Protein AF-A0A0D3KLW2-F1 (afdb_monomer_lite)

Organism: Emiliania huxleyi (strain CCMP1516) (NCBI:txid280463)

Sequence (324 aa):
MDFTPNYICDADAMARIHDSAAGRPEAVKFIVVVRDPVARAFSEWSMFALGWNWDPVKNFSAAMAYKLQALQRCNRSLYLNVSRLRQLPTTELAAYLRKCFDYGRATMYATSSMYSACLLHALRYFKREQFLVLRYEDLMAMDATATLRLLSRFTGLHLDDSTAAKARGQCQPARLRAGKQGKADAPPNAYSSSSPHAAEMLAEAAPQLEAVFAPYNALLRELLHPRLSWAASDHRKVPLSAEAKARVAAERYQRRLALRRRQVSRRVAQIERAAEVRSRIGGAAAAAGRGAGRGAIARGARRRGGARRLPGRRGEAHEGAASR

InterPro domains:
  IPR000863 Sulfotransferase domain [PF00685] (27-172)
  IPR027417 P-loop containing nucleoside triphosphate hydrolase [G3DSA:3.40.50.300] (1-238)
  IPR027417 P-loop containing nucleoside triphosphate hydrolase [SSF52540] (1-230)
  IPR052654 Chondroitin Sulfate Sulfotransferase [PTHR15723] (28-225)

Radius of gyration: 28.84 Å; chains: 1; bounding box: 50×70×88 Å

Foldseek 3Di:
DDDDQLLLLQLVSLVCLLVVPVPCSQLAAAEAEAEQLLLQLLQLCLCCVVNVVNDVDNQSQVLLVVLLVQLCVQPVVCQLPVVVLLVDDLVVLNVSSCRSCVSVDRSSSLVSSLSLSSNSSSCVRYPLLRYDYHYPVVQQVDFQLRVVVVVCVSNVPDDDVVNSVPGGDGPHQPQPVPPDDDDNPPPRSRSLVQQLCNQVSSVVNVVVSCVSNVSSQVSVCVSHNVVSDDDPVRRHDDHDDPVRSVVSVVVVVVVVVVVVVVVVVVVVVVVVVVVVVVVVVVVVVVVVVPPDDDDDDDDDDDDDDDDDDDDDDDDDDDDDDDDD

Structure (mmCIF, N/CA/C/O backbone):
data_AF-A0A0D3KLW2-F1
#
_entry.id   AF-A0A0D3KLW2-F1
#
loop_
_atom_site.group_PDB
_atom_site.id
_atom_site.type_symbol
_atom_site.label_atom_id
_atom_site.label_alt_id
_atom_site.label_comp_id
_atom_site.label_asym_id
_atom_site.label_entity_id
_atom_site.label_seq_id
_atom_site.pdbx_PDB_ins_code
_atom_site.Cartn_x
_atom_site.Cartn_y
_atom_site.Cartn_z
_atom_site.occupancy
_atom_site.B_iso_or_equiv
_atom_site.auth_seq_id
_atom_site.auth_comp_id
_atom_site.auth_asym_id
_atom_site.auth_atom_id
_atom_site.pdbx_PDB_model_num
ATOM 1 N N . MET A 1 1 ? -19.408 -1.500 -4.730 1.00 80.25 1 MET A N 1
ATOM 2 C CA . MET A 1 1 ? -18.075 -1.836 -4.186 1.00 80.25 1 MET A CA 1
ATOM 3 C C . MET A 1 1 ? -17.067 -1.006 -4.954 1.00 80.25 1 MET A C 1
ATOM 5 O O . MET A 1 1 ? -17.146 -1.012 -6.175 1.00 80.25 1 MET A O 1
ATOM 9 N N . ASP A 1 2 ? -16.196 -0.276 -4.265 1.00 91.19 2 ASP A N 1
ATOM 10 C CA . ASP A 1 2 ? -15.090 0.469 -4.878 1.00 91.19 2 ASP A CA 1
ATOM 11 C C . ASP A 1 2 ? -13.747 -0.131 -4.432 1.00 91.19 2 ASP A C 1
ATOM 13 O O . ASP A 1 2 ? -13.683 -0.807 -3.401 1.00 91.19 2 ASP A O 1
ATOM 17 N N . PHE A 1 3 ? -12.689 0.087 -5.213 1.00 91.00 3 PHE A N 1
ATOM 18 C CA . PHE A 1 3 ? -11.336 -0.356 -4.893 1.00 91.00 3 PHE A CA 1
ATOM 19 C C . PHE A 1 3 ? -10.322 0.754 -5.172 1.00 91.00 3 PHE A C 1
ATOM 21 O O . PHE A 1 3 ? -9.810 0.893 -6.282 1.00 91.00 3 PHE A O 1
ATOM 28 N N . THR A 1 4 ? -9.972 1.486 -4.116 1.00 91.94 4 THR A N 1
ATOM 29 C CA . THR A 1 4 ? -8.941 2.525 -4.160 1.00 91.94 4 THR A CA 1
ATOM 30 C C . THR A 1 4 ? -7.921 2.291 -3.035 1.00 91.94 4 THR A C 1
ATOM 32 O O . THR A 1 4 ? -8.174 2.666 -1.888 1.00 91.94 4 THR A O 1
ATOM 35 N N . PRO A 1 5 ? -6.753 1.672 -3.323 1.00 89.56 5 PRO A N 1
ATOM 36 C CA . PRO A 1 5 ? -5.796 1.210 -2.304 1.00 89.56 5 PRO A CA 1
ATOM 37 C C . PRO A 1 5 ? -5.290 2.273 -1.322 1.00 89.56 5 PRO A C 1
ATOM 39 O O . PRO A 1 5 ? -4.877 1.938 -0.214 1.00 89.56 5 PRO A O 1
ATOM 42 N N . ASN A 1 6 ? -5.311 3.546 -1.719 1.00 90.94 6 ASN A N 1
ATOM 43 C CA . ASN A 1 6 ? -4.729 4.634 -0.936 1.00 90.94 6 ASN A CA 1
ATOM 44 C C . ASN A 1 6 ? -5.707 5.265 0.063 1.00 90.94 6 ASN A C 1
ATOM 46 O O . ASN A 1 6 ? -5.254 5.997 0.939 1.00 90.94 6 ASN A O 1
ATOM 50 N N . TYR A 1 7 ? -7.013 4.969 -0.013 1.00 95.06 7 TYR A N 1
ATOM 51 C CA . TYR A 1 7 ? -8.019 5.627 0.832 1.00 95.06 7 TYR A CA 1
ATOM 52 C C . TYR A 1 7 ? -7.717 5.535 2.321 1.00 95.06 7 TYR A C 1
ATOM 54 O O . TYR A 1 7 ? -7.941 6.498 3.042 1.00 95.06 7 TYR A O 1
ATOM 62 N N . ILE A 1 8 ? -7.175 4.412 2.792 1.00 94.81 8 ILE A N 1
ATOM 63 C CA . ILE A 1 8 ? -6.922 4.239 4.224 1.00 94.81 8 ILE A CA 1
ATOM 64 C C . ILE A 1 8 ? -5.851 5.191 4.768 1.00 94.81 8 ILE A C 1
ATOM 66 O O . ILE A 1 8 ? -5.868 5.516 5.950 1.00 94.81 8 ILE A O 1
ATOM 70 N N . CYS A 1 9 ? -4.925 5.636 3.916 1.00 95.25 9 CYS A N 1
ATOM 71 C CA . CYS A 1 9 ? -3.859 6.572 4.271 1.00 95.25 9 CYS A CA 1
ATOM 72 C C . CYS A 1 9 ? -4.158 8.017 3.837 1.00 95.25 9 CYS A C 1
ATOM 74 O O . CYS A 1 9 ? -3.382 8.918 4.160 1.00 95.25 9 CYS A O 1
ATOM 76 N N . ASP A 1 10 ? -5.260 8.248 3.121 1.00 96.31 10 ASP A N 1
ATOM 77 C CA . ASP A 1 10 ? -5.751 9.580 2.784 1.00 96.31 10 ASP A CA 1
ATOM 78 C C . ASP A 1 10 ? -6.671 10.067 3.912 1.00 96.31 10 ASP A C 1
ATOM 80 O O . ASP A 1 10 ? -7.780 9.563 4.116 1.00 96.31 10 ASP A O 1
ATOM 84 N N . ALA A 1 11 ? -6.192 11.062 4.661 1.00 93.50 11 ALA A N 1
ATOM 85 C CA . ALA A 1 11 ? -6.908 11.578 5.817 1.00 93.50 11 ALA A CA 1
ATOM 86 C C . ALA A 1 11 ? -8.285 12.159 5.463 1.00 93.50 11 ALA A C 1
ATOM 88 O O . ALA A 1 11 ? -9.225 12.014 6.250 1.00 93.50 11 ALA A O 1
ATOM 89 N N . ASP A 1 12 ? -8.407 12.763 4.280 1.00 96.50 12 ASP A N 1
ATOM 90 C CA . ASP A 1 12 ? -9.633 13.411 3.822 1.00 96.50 12 ASP A CA 1
ATOM 91 C C . ASP A 1 12 ? -10.588 12.390 3.202 1.00 96.50 12 ASP A C 1
ATOM 93 O O . ASP A 1 12 ? -11.803 12.586 3.210 1.00 96.50 12 ASP A O 1
ATOM 97 N N . ALA A 1 13 ? -10.075 11.286 2.650 1.00 96.44 13 ALA A N 1
ATOM 98 C CA . ALA A 1 13 ? -10.922 10.203 2.156 1.00 96.44 13 ALA A CA 1
ATOM 99 C C . ALA A 1 13 ? -11.753 9.582 3.286 1.00 96.44 13 ALA A C 1
ATOM 101 O O . ALA A 1 13 ? -12.961 9.438 3.125 1.00 96.44 13 ALA A O 1
ATOM 102 N N . MET A 1 14 ? -11.148 9.266 4.437 1.00 95.44 14 MET A N 1
ATOM 103 C CA . MET A 1 14 ? -11.876 8.658 5.562 1.00 95.44 14 MET A CA 1
ATOM 104 C C . MET A 1 14 ? -12.982 9.571 6.102 1.00 95.44 14 MET A C 1
ATOM 106 O O . MET A 1 14 ? -14.109 9.112 6.279 1.00 95.44 14 MET A O 1
ATOM 110 N N . ALA A 1 15 ? -12.687 10.864 6.276 1.00 95.25 15 ALA A N 1
ATOM 111 C CA . ALA A 1 15 ? -13.679 11.854 6.691 1.00 95.25 15 ALA A CA 1
ATOM 112 C C . ALA A 1 15 ? -14.822 11.971 5.668 1.00 95.25 15 ALA A C 1
ATOM 114 O O . ALA A 1 15 ? -15.988 11.822 6.016 1.00 95.25 15 ALA A O 1
ATOM 115 N N . ARG A 1 16 ? -14.501 12.123 4.375 1.00 96.56 16 ARG A N 1
ATOM 116 C CA . ARG A 1 16 ? -15.520 12.233 3.317 1.00 96.56 16 ARG A CA 1
ATOM 117 C C . ARG A 1 16 ? -16.375 10.978 3.176 1.00 96.56 16 ARG A C 1
ATOM 119 O O . ARG A 1 16 ? -17.573 11.090 2.933 1.00 96.56 16 ARG A O 1
ATOM 126 N N . ILE A 1 17 ? -15.794 9.785 3.307 1.00 96.00 17 ILE A N 1
ATOM 127 C CA . ILE A 1 17 ? -16.558 8.528 3.265 1.00 96.00 17 ILE A CA 1
ATOM 128 C C . ILE A 1 17 ? -17.515 8.458 4.457 1.00 96.00 17 ILE A C 1
ATOM 130 O O . ILE A 1 17 ? -18.658 8.046 4.288 1.00 96.00 17 ILE A O 1
ATOM 134 N N . HIS A 1 18 ? -17.072 8.886 5.640 1.00 95.81 18 HIS A N 1
ATOM 135 C CA . HIS A 1 18 ? -17.918 8.931 6.828 1.00 95.81 18 HIS A CA 1
ATOM 136 C C . HIS A 1 18 ? -19.097 9.895 6.630 1.00 95.81 18 HIS A C 1
ATOM 138 O O . HIS A 1 18 ? -20.250 9.508 6.814 1.00 95.81 18 HIS A O 1
ATOM 144 N N . ASP A 1 19 ? -18.822 11.113 6.163 1.00 95.25 19 ASP A N 1
ATOM 145 C CA . ASP A 1 19 ? -19.836 12.160 5.998 1.00 95.25 19 ASP A CA 1
ATOM 146 C C . ASP A 1 19 ? -20.815 11.859 4.849 1.00 95.25 19 ASP A C 1
ATOM 148 O O . ASP A 1 19 ? -22.003 12.168 4.930 1.00 95.25 19 ASP A O 1
ATOM 152 N N . SER A 1 20 ? -20.341 11.206 3.782 1.00 94.75 20 SER A N 1
ATOM 153 C CA . SER A 1 20 ? -21.168 10.828 2.625 1.00 94.75 20 SER A CA 1
ATOM 154 C C . SER A 1 20 ? -22.036 9.589 2.848 1.00 94.75 20 SER A C 1
ATOM 156 O O . SER A 1 20 ? -22.877 9.282 2.003 1.00 94.75 20 SER A O 1
ATOM 158 N N . ALA A 1 21 ? -21.909 8.899 3.985 1.00 92.31 21 ALA A N 1
ATOM 159 C CA . ALA A 1 21 ? -22.657 7.678 4.285 1.00 92.31 21 ALA A CA 1
ATOM 160 C C . ALA A 1 21 ? -24.162 7.898 4.573 1.00 92.31 21 ALA A C 1
ATOM 162 O O . ALA A 1 21 ? -24.803 7.023 5.150 1.00 92.31 21 ALA A O 1
ATOM 163 N N . ALA A 1 22 ? -24.735 9.047 4.189 1.00 86.75 22 ALA A N 1
ATOM 164 C CA . ALA A 1 22 ? -26.160 9.387 4.289 1.00 86.75 22 ALA A CA 1
ATOM 165 C C . ALA A 1 22 ? -26.778 9.108 5.676 1.00 86.75 22 ALA A C 1
ATOM 167 O O . ALA A 1 22 ? -27.888 8.590 5.787 1.00 86.75 22 ALA A O 1
ATOM 168 N N . GLY A 1 23 ? -26.034 9.412 6.745 1.00 88.00 23 GLY A N 1
ATOM 169 C CA . GLY A 1 23 ? -26.469 9.176 8.126 1.00 88.00 23 GLY A CA 1
ATOM 170 C C . GLY A 1 23 ? -26.372 7.720 8.596 1.00 88.00 23 GLY A C 1
ATOM 171 O O . GLY A 1 23 ? -26.825 7.417 9.695 1.00 88.00 23 GLY A O 1
ATOM 172 N N . ARG A 1 24 ? -25.771 6.828 7.797 1.00 94.44 24 ARG A N 1
ATOM 173 C CA . ARG A 1 24 ? -25.547 5.410 8.119 1.00 94.44 24 ARG A CA 1
ATOM 174 C C . ARG A 1 24 ? -24.073 4.994 8.026 1.00 94.44 24 ARG A C 1
ATOM 176 O O . ARG A 1 24 ? -23.739 4.041 7.307 1.00 94.44 24 ARG A O 1
ATOM 183 N N . PRO A 1 25 ? -23.151 5.691 8.718 1.00 94.00 25 PRO A N 1
ATOM 184 C CA . PRO A 1 25 ? -21.730 5.361 8.665 1.00 94.00 25 PRO A CA 1
ATOM 185 C C . PRO A 1 25 ? -21.438 3.917 9.094 1.00 94.00 25 PRO A C 1
ATOM 187 O O . PRO A 1 25 ? -20.471 3.345 8.607 1.00 94.00 25 PRO A O 1
ATOM 190 N N . GLU A 1 26 ? -22.278 3.282 9.921 1.00 94.06 26 GLU A N 1
ATOM 191 C CA . GLU A 1 26 ? -22.146 1.892 10.385 1.00 94.06 26 GLU A CA 1
ATOM 192 C C . GLU A 1 26 ? -22.324 0.830 9.286 1.00 94.06 26 GLU A C 1
ATOM 194 O O . GLU A 1 26 ? -21.825 -0.298 9.415 1.00 94.06 26 GLU A O 1
ATOM 199 N N . ALA A 1 27 ? -23.029 1.186 8.207 1.00 94.06 27 ALA A N 1
ATOM 200 C CA . ALA A 1 27 ? -23.252 0.315 7.058 1.00 94.06 27 ALA A CA 1
ATOM 201 C C . ALA A 1 27 ? -22.018 0.233 6.144 1.00 94.06 27 ALA A C 1
ATOM 203 O O . ALA A 1 27 ? -21.874 -0.727 5.385 1.00 94.06 27 ALA A O 1
ATOM 204 N N . VAL A 1 28 ? -21.107 1.208 6.229 1.00 96.00 28 VAL A N 1
ATOM 205 C CA . VAL A 1 28 ? -19.858 1.199 5.464 1.00 96.00 28 VAL A CA 1
ATOM 206 C C . VAL A 1 28 ? -18.941 0.106 6.012 1.00 96.00 28 VAL A C 1
ATOM 208 O O . VAL A 1 28 ? -18.701 0.017 7.217 1.00 96.00 28 VAL A O 1
ATOM 211 N N . LYS A 1 29 ? -18.421 -0.743 5.125 1.00 97.19 29 LYS A N 1
ATOM 212 C CA . LYS A 1 29 ? -17.491 -1.825 5.462 1.00 97.19 29 LYS A CA 1
ATOM 213 C C . LYS A 1 29 ? -16.211 -1.687 4.648 1.00 97.19 29 LYS A C 1
ATOM 215 O O . LYS A 1 29 ? -16.256 -1.435 3.446 1.00 97.19 29 LYS A O 1
ATOM 220 N N . PHE A 1 30 ? -15.079 -1.918 5.297 1.00 97.69 30 PHE A N 1
ATOM 221 C CA . PHE A 1 30 ? -13.749 -1.856 4.709 1.00 97.69 30 PHE A CA 1
ATOM 222 C C . PHE A 1 30 ? -13.125 -3.245 4.697 1.00 97.69 30 PHE A C 1
ATOM 224 O O . PHE A 1 30 ? -13.051 -3.917 5.725 1.00 97.69 30 PHE A O 1
ATOM 231 N N . ILE A 1 31 ? -12.637 -3.658 3.533 1.00 97.50 31 ILE A N 1
ATOM 232 C CA . ILE A 1 31 ? -11.787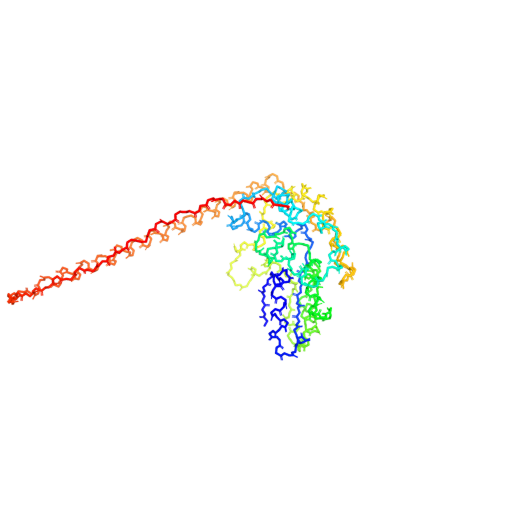 -4.839 3.396 1.00 97.50 31 ILE A CA 1
ATOM 233 C C . ILE A 1 31 ? -10.378 -4.324 3.135 1.00 97.50 31 ILE A C 1
ATOM 235 O O . ILE A 1 31 ? -10.123 -3.691 2.112 1.00 97.50 31 ILE A O 1
ATOM 239 N N . VAL A 1 32 ? -9.473 -4.571 4.074 1.00 97.38 32 VAL A N 1
ATOM 240 C CA . VAL A 1 32 ? -8.097 -4.076 4.028 1.00 97.38 32 VAL A CA 1
ATOM 241 C C . VAL A 1 32 ? -7.170 -5.273 3.935 1.00 97.38 32 VAL A C 1
ATOM 243 O O . VAL A 1 32 ? -7.103 -6.083 4.854 1.00 97.38 32 VAL A O 1
ATOM 246 N N . VAL A 1 33 ? -6.439 -5.389 2.831 1.00 96.44 33 VAL A N 1
ATOM 247 C CA . VAL A 1 33 ? -5.413 -6.423 2.681 1.00 96.44 33 VAL A CA 1
ATOM 248 C C . VAL A 1 33 ? -4.060 -5.805 3.003 1.00 96.44 33 VAL A C 1
ATOM 250 O O . VAL A 1 33 ? -3.597 -4.912 2.296 1.00 96.44 33 VAL A O 1
ATOM 253 N N . VAL A 1 34 ? -3.430 -6.280 4.073 1.00 97.12 34 VAL A N 1
ATOM 254 C CA . VAL A 1 34 ? -2.082 -5.880 4.488 1.00 97.12 34 VAL A CA 1
ATOM 255 C C . VAL A 1 34 ? -1.103 -7.004 4.194 1.00 97.12 34 VAL A C 1
ATOM 257 O O . VAL A 1 34 ? -1.421 -8.176 4.341 1.00 97.12 34 VAL A O 1
ATOM 260 N N . ARG A 1 35 ? 0.106 -6.660 3.775 1.00 96.19 35 ARG A N 1
ATOM 261 C CA . ARG A 1 35 ? 1.196 -7.602 3.487 1.00 96.19 35 ARG A CA 1
ATOM 262 C C . ARG A 1 35 ? 2.376 -7.278 4.395 1.00 96.19 35 ARG A C 1
ATOM 264 O O . ARG A 1 35 ? 2.423 -6.147 4.879 1.00 96.19 35 ARG A O 1
ATOM 271 N N . ASP A 1 36 ? 3.337 -8.189 4.551 1.00 97.69 36 ASP A N 1
ATOM 272 C CA . ASP A 1 36 ? 4.642 -7.852 5.137 1.00 97.69 36 ASP A CA 1
ATOM 273 C C . ASP A 1 36 ? 5.114 -6.459 4.646 1.00 97.69 36 ASP A C 1
ATOM 275 O O . ASP A 1 36 ? 5.197 -6.242 3.428 1.00 97.69 36 ASP A O 1
ATOM 279 N N . PRO A 1 37 ? 5.342 -5.485 5.553 1.00 98.00 37 PRO A N 1
ATOM 280 C CA . PRO A 1 37 ? 5.650 -4.105 5.183 1.00 98.00 37 PRO A CA 1
ATOM 281 C C . PRO A 1 37 ? 6.899 -3.960 4.311 1.00 98.00 37 PRO A C 1
ATOM 283 O O . PRO A 1 37 ? 6.913 -3.132 3.400 1.00 98.00 37 PRO A O 1
ATOM 286 N N . VAL A 1 38 ? 7.930 -4.781 4.536 1.00 97.88 38 VAL A N 1
ATOM 287 C CA . VAL A 1 38 ? 9.176 -4.758 3.756 1.00 97.88 38 VAL A CA 1
ATOM 288 C C . VAL A 1 38 ? 8.899 -5.234 2.329 1.00 97.88 38 VAL A C 1
ATOM 290 O O . VAL A 1 38 ? 9.222 -4.550 1.353 1.00 97.88 38 VAL A O 1
ATOM 293 N N . ALA A 1 39 ? 8.220 -6.370 2.185 1.00 95.94 39 ALA A N 1
ATOM 294 C CA . ALA A 1 39 ? 7.830 -6.939 0.906 1.00 95.94 39 ALA A CA 1
ATOM 295 C C . ALA A 1 39 ? 6.828 -6.052 0.158 1.00 95.94 39 ALA A C 1
ATOM 297 O O . ALA A 1 39 ? 6.892 -5.963 -1.073 1.00 95.94 39 ALA A O 1
ATOM 298 N N . ARG A 1 40 ? 5.906 -5.387 0.867 1.00 96.06 40 ARG A N 1
ATOM 299 C CA . ARG A 1 40 ? 4.988 -4.402 0.284 1.00 96.06 40 ARG A CA 1
ATOM 300 C C . ARG A 1 40 ? 5.756 -3.196 -0.235 1.00 96.06 40 ARG A C 1
ATOM 302 O O . ARG A 1 40 ? 5.564 -2.851 -1.402 1.00 96.06 40 ARG A O 1
ATOM 309 N N . ALA A 1 41 ? 6.633 -2.601 0.578 1.00 96.94 41 ALA A N 1
ATOM 310 C CA . ALA A 1 41 ? 7.425 -1.435 0.191 1.00 96.94 41 ALA A CA 1
ATOM 311 C C . ALA A 1 41 ? 8.269 -1.748 -1.049 1.00 96.94 41 ALA A C 1
ATOM 313 O O . ALA A 1 41 ? 8.227 -1.019 -2.041 1.00 96.94 41 ALA A O 1
ATOM 314 N N . PHE A 1 42 ? 8.946 -2.900 -1.041 1.00 96.38 42 PHE A N 1
ATOM 315 C CA . PHE A 1 42 ? 9.701 -3.392 -2.189 1.00 96.38 42 PHE A CA 1
ATOM 316 C C . PHE A 1 42 ? 8.819 -3.613 -3.416 1.00 96.38 42 PHE A C 1
ATOM 318 O O . PHE A 1 42 ? 9.232 -3.335 -4.544 1.00 96.38 42 PHE A O 1
ATOM 325 N N . SER A 1 43 ? 7.605 -4.134 -3.226 1.00 94.06 43 SER A N 1
ATOM 326 C CA . SER A 1 43 ? 6.706 -4.432 -4.334 1.00 94.06 43 SER A CA 1
ATOM 327 C C . SER A 1 43 ? 6.199 -3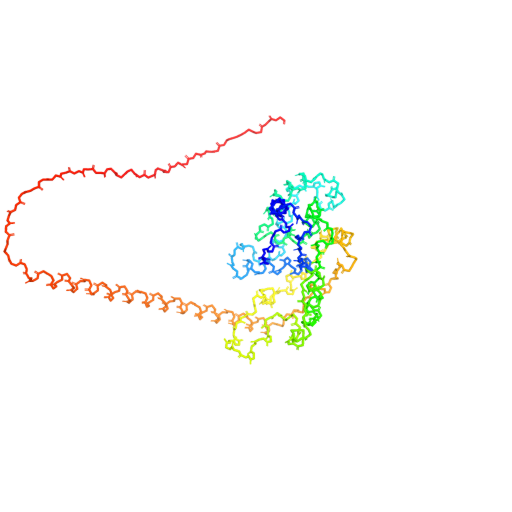.183 -5.032 1.00 94.06 43 SER A C 1
ATOM 329 O O . SER A 1 43 ? 6.198 -3.123 -6.262 1.00 94.06 43 SER A O 1
ATOM 331 N N . GLU A 1 44 ? 5.800 -2.188 -4.255 1.00 94.31 44 GLU A N 1
ATOM 332 C CA . GLU A 1 44 ? 5.356 -0.906 -4.775 1.00 94.31 44 GLU A CA 1
ATOM 333 C C . GLU A 1 44 ? 6.515 -0.119 -5.398 1.00 94.31 44 GLU A C 1
ATOM 335 O O . GLU A 1 44 ? 6.386 0.365 -6.524 1.00 94.31 44 GLU A O 1
ATOM 340 N N . TRP A 1 45 ? 7.678 -0.075 -4.738 1.00 95.88 45 TRP A N 1
ATOM 341 C CA . TRP A 1 45 ? 8.889 0.496 -5.327 1.00 95.88 45 TRP A CA 1
ATOM 342 C C . TRP A 1 45 ? 9.237 -0.184 -6.655 1.00 95.88 45 TRP A C 1
ATOM 344 O O . TRP A 1 45 ? 9.448 0.496 -7.653 1.00 95.88 45 TRP A O 1
ATOM 354 N N . SER A 1 46 ? 9.224 -1.518 -6.722 1.00 94.12 46 SER A N 1
ATOM 355 C CA . SER A 1 46 ? 9.525 -2.254 -7.959 1.00 94.12 46 SER A CA 1
ATOM 356 C C . SER A 1 46 ? 8.561 -1.885 -9.088 1.00 94.12 46 SER A C 1
ATOM 358 O O . SER A 1 46 ? 8.974 -1.769 -10.242 1.00 94.12 46 SER A O 1
ATOM 360 N N . MET A 1 47 ? 7.279 -1.689 -8.773 1.00 91.62 47 MET A N 1
ATOM 361 C CA . MET A 1 47 ? 6.280 -1.251 -9.746 1.00 91.62 47 MET A CA 1
ATOM 362 C C . MET A 1 47 ? 6.600 0.149 -10.277 1.00 91.62 47 MET A C 1
ATOM 364 O O . MET A 1 47 ? 6.702 0.324 -11.489 1.00 91.62 47 MET A O 1
ATOM 368 N N . PHE A 1 48 ? 6.823 1.127 -9.399 1.00 93.06 48 PHE A N 1
ATOM 369 C CA . PHE A 1 48 ? 7.053 2.511 -9.819 1.00 93.06 48 PHE A CA 1
ATOM 370 C C . PHE A 1 48 ? 8.447 2.748 -10.401 1.00 93.06 48 PHE A C 1
ATOM 372 O O . PHE A 1 48 ? 8.577 3.386 -11.444 1.00 93.06 48 PHE A O 1
ATOM 379 N N . ALA A 1 49 ? 9.495 2.220 -9.776 1.00 92.81 49 ALA A N 1
ATOM 380 C CA . ALA A 1 49 ? 10.873 2.400 -10.210 1.00 92.81 49 ALA A CA 1
ATOM 381 C C . ALA A 1 49 ? 11.199 1.531 -11.429 1.00 92.81 49 ALA A C 1
ATOM 383 O O . ALA A 1 49 ? 11.727 2.033 -12.419 1.00 92.81 49 ALA A O 1
ATOM 384 N N . LEU A 1 50 ? 10.887 0.234 -11.399 1.00 89.25 50 LEU A N 1
ATOM 385 C CA . LEU A 1 50 ? 11.335 -0.697 -12.444 1.00 89.25 50 LEU A CA 1
ATOM 386 C C . LEU A 1 50 ? 10.277 -0.925 -13.525 1.00 89.25 50 LEU A C 1
ATOM 388 O O . LEU A 1 50 ? 10.623 -1.098 -14.693 1.00 89.25 50 LEU A O 1
ATOM 392 N N . GLY A 1 51 ? 9.002 -0.947 -13.135 1.00 85.75 51 GLY A N 1
ATOM 393 C CA . GLY A 1 51 ? 7.885 -1.197 -14.037 1.00 85.75 51 GLY A CA 1
ATOM 394 C C . GLY A 1 51 ? 7.497 0.021 -14.863 1.00 85.75 51 GLY A C 1
ATOM 395 O O . GLY A 1 51 ? 7.523 -0.026 -16.091 1.00 85.75 51 GLY A O 1
ATOM 396 N N . TRP A 1 52 ? 7.121 1.102 -14.183 1.00 88.75 52 TRP A N 1
ATOM 397 C CA . TRP A 1 52 ? 6.551 2.302 -14.805 1.00 88.75 52 TRP A CA 1
ATOM 398 C C . TRP A 1 52 ? 7.573 3.409 -15.034 1.00 88.75 52 TRP A C 1
ATOM 400 O O . TRP A 1 52 ? 7.299 4.348 -15.776 1.00 88.75 52 TRP A O 1
ATOM 410 N N . ASN A 1 53 ? 8.762 3.280 -14.441 1.00 89.00 53 ASN A N 1
ATOM 411 C CA . ASN A 1 53 ? 9.831 4.269 -14.524 1.00 89.00 53 ASN A CA 1
ATOM 412 C C . ASN A 1 53 ? 9.430 5.658 -13.976 1.00 89.00 53 ASN A C 1
ATOM 414 O O . ASN A 1 53 ? 9.947 6.668 -14.436 1.00 89.00 53 ASN A O 1
ATOM 418 N N . TRP A 1 54 ? 8.510 5.703 -13.007 1.00 93.31 54 TRP A N 1
ATOM 419 C CA . TRP A 1 54 ? 8.036 6.929 -12.351 1.00 93.31 54 TRP A CA 1
ATOM 420 C C . TRP A 1 54 ? 8.946 7.376 -11.210 1.00 93.31 54 TRP A C 1
ATOM 422 O O . TRP A 1 54 ? 9.104 8.571 -10.992 1.00 93.31 54 TRP A O 1
ATOM 432 N N . ASP A 1 55 ? 9.554 6.428 -10.493 1.00 93.81 55 ASP A N 1
ATOM 433 C CA . ASP A 1 55 ? 10.529 6.752 -9.450 1.00 93.81 55 ASP A CA 1
ATOM 434 C C . ASP A 1 55 ? 11.942 6.747 -10.055 1.00 93.81 55 ASP A C 1
ATOM 436 O O . ASP A 1 55 ? 12.349 5.715 -10.603 1.00 93.81 55 ASP A O 1
ATOM 440 N N . PRO A 1 56 ? 12.698 7.858 -10.020 1.00 94.31 56 PRO A N 1
ATOM 441 C CA . PRO A 1 56 ? 14.031 7.918 -10.613 1.00 94.31 56 PRO A CA 1
ATOM 442 C C . PRO A 1 56 ? 15.060 7.057 -9.865 1.00 94.31 56 PRO A C 1
ATOM 444 O O . PRO A 1 56 ? 16.050 6.643 -10.471 1.00 94.31 56 PRO A O 1
ATOM 447 N N . VAL A 1 57 ? 14.835 6.730 -8.587 1.00 95.75 57 VAL A N 1
ATOM 448 C CA . VAL A 1 57 ? 15.808 6.005 -7.763 1.00 95.75 57 VAL A CA 1
ATOM 449 C C . VAL A 1 57 ? 15.646 4.493 -7.955 1.00 95.75 57 VAL A C 1
ATOM 451 O O . VAL A 1 57 ? 14.737 3.854 -7.423 1.00 95.75 57 VAL A O 1
ATOM 454 N N . LYS A 1 58 ? 16.554 3.896 -8.741 1.00 93.75 58 LYS A N 1
ATOM 455 C CA . LYS A 1 58 ? 16.522 2.463 -9.116 1.00 93.75 58 LYS A CA 1
ATOM 456 C C . LYS A 1 58 ? 17.242 1.526 -8.145 1.00 93.75 58 LYS A C 1
ATOM 458 O O . LYS A 1 58 ? 17.261 0.320 -8.382 1.00 93.75 58 LYS A O 1
ATOM 463 N N . ASN A 1 59 ? 17.785 2.056 -7.056 1.00 95.31 59 ASN A N 1
ATOM 464 C CA . ASN A 1 59 ? 18.277 1.269 -5.931 1.00 95.31 59 ASN A CA 1
ATOM 465 C C . ASN A 1 59 ? 17.237 1.334 -4.798 1.00 95.31 59 ASN A C 1
ATOM 467 O O . ASN A 1 59 ? 16.885 2.426 -4.356 1.00 95.31 59 ASN A O 1
ATOM 471 N N . PHE A 1 60 ? 16.732 0.178 -4.359 1.00 96.56 60 PHE A N 1
ATOM 472 C CA . PHE A 1 60 ? 15.667 0.106 -3.355 1.00 96.56 60 PHE A CA 1
ATOM 473 C C . PHE A 1 60 ? 16.091 0.692 -2.004 1.00 96.56 60 PHE A C 1
ATOM 475 O O . PHE A 1 60 ? 15.365 1.525 -1.461 1.00 96.56 60 PHE A O 1
ATOM 482 N N . SER A 1 61 ? 17.266 0.315 -1.496 1.00 97.69 61 SER A N 1
ATOM 483 C CA . SER A 1 61 ? 17.804 0.793 -0.217 1.00 97.69 61 SER A CA 1
ATOM 484 C C . SER A 1 61 ? 17.951 2.312 -0.205 1.00 97.69 61 SER A C 1
ATOM 486 O O . SER A 1 61 ? 17.442 2.978 0.693 1.00 97.69 61 SER A O 1
ATOM 488 N N . ALA A 1 62 ? 18.557 2.882 -1.249 1.00 97.75 62 ALA A N 1
ATOM 489 C CA . ALA A 1 62 ? 18.722 4.325 -1.399 1.00 97.75 62 ALA A CA 1
ATOM 490 C C . ALA A 1 62 ? 17.368 5.046 -1.464 1.00 97.75 62 ALA A C 1
ATOM 492 O O . ALA A 1 62 ? 17.175 6.085 -0.831 1.00 97.75 62 ALA A O 1
ATOM 493 N N . ALA A 1 63 ? 16.404 4.478 -2.192 1.00 97.75 63 ALA A N 1
ATOM 494 C CA . ALA A 1 63 ? 15.078 5.063 -2.324 1.00 97.75 63 ALA A CA 1
ATOM 495 C C . ALA A 1 63 ? 14.294 5.021 -0.998 1.00 97.75 63 ALA A C 1
ATOM 497 O O . ALA A 1 63 ? 13.593 5.976 -0.659 1.00 97.75 63 ALA A O 1
ATOM 498 N N . MET A 1 64 ? 14.431 3.940 -0.225 1.00 98.12 64 MET A N 1
ATOM 499 C CA . MET A 1 64 ? 13.865 3.830 1.120 1.00 98.12 64 MET A CA 1
ATOM 500 C C . MET A 1 64 ? 14.528 4.794 2.099 1.00 98.12 64 MET A C 1
ATOM 502 O O . MET A 1 64 ? 13.820 5.536 2.777 1.00 98.12 64 MET A O 1
ATOM 506 N N . ALA A 1 65 ? 15.861 4.845 2.135 1.00 98.06 65 ALA A N 1
ATOM 507 C CA . ALA A 1 65 ? 16.610 5.757 2.994 1.00 98.06 65 ALA A CA 1
ATOM 508 C C . ALA A 1 65 ? 16.215 7.219 2.736 1.00 98.06 65 ALA A C 1
ATOM 510 O O . ALA A 1 65 ? 15.910 7.949 3.678 1.00 98.06 65 ALA A O 1
ATOM 511 N N . TYR A 1 66 ? 16.117 7.622 1.464 1.00 97.75 66 TYR A N 1
ATOM 512 C CA . TYR A 1 66 ? 15.658 8.958 1.080 1.00 97.75 66 TYR A CA 1
ATOM 513 C C . TYR A 1 66 ? 14.252 9.269 1.618 1.00 97.75 66 TYR A C 1
ATOM 515 O O . TYR A 1 66 ? 14.038 10.316 2.236 1.00 97.75 66 TYR A O 1
ATOM 523 N N . LYS A 1 67 ? 13.286 8.359 1.428 1.00 97.81 67 LYS A N 1
ATOM 524 C CA . LYS A 1 67 ? 11.896 8.569 1.872 1.00 97.81 67 LYS A CA 1
ATOM 525 C C . LYS A 1 67 ? 11.755 8.542 3.396 1.00 97.81 67 LYS A C 1
ATOM 527 O O . LYS A 1 67 ? 11.010 9.350 3.945 1.00 97.81 67 LYS A O 1
ATOM 532 N N . LEU A 1 68 ? 12.491 7.676 4.088 1.00 98.12 68 LEU A N 1
ATOM 533 C CA . LEU A 1 68 ? 12.506 7.624 5.552 1.00 98.12 68 LEU A CA 1
ATOM 534 C C . LEU A 1 68 ? 13.165 8.866 6.159 1.00 98.12 68 LEU A C 1
ATOM 536 O O . LEU A 1 68 ? 12.628 9.436 7.106 1.00 98.12 68 LEU A O 1
ATOM 540 N N . GLN A 1 69 ? 14.259 9.357 5.570 1.00 98.25 69 GLN A N 1
ATOM 541 C CA . GLN A 1 69 ? 14.868 10.623 5.977 1.00 98.25 69 GLN A CA 1
ATOM 542 C C . GLN A 1 69 ? 13.909 11.801 5.746 1.00 98.25 69 GLN A C 1
ATOM 544 O O . GLN A 1 69 ? 13.809 12.695 6.586 1.00 98.25 69 GLN A O 1
ATOM 549 N N . ALA A 1 70 ? 13.174 11.813 4.628 1.00 97.88 70 ALA A N 1
ATOM 550 C CA . ALA A 1 70 ? 12.150 12.822 4.374 1.00 97.88 70 ALA A CA 1
ATOM 551 C C . ALA A 1 70 ? 11.028 12.780 5.427 1.00 97.88 70 ALA A C 1
ATOM 553 O O . ALA A 1 70 ? 10.658 13.830 5.951 1.00 97.88 70 ALA A O 1
ATOM 554 N N . LEU A 1 71 ? 10.551 11.588 5.801 1.00 97.81 71 LEU A N 1
ATOM 555 C CA . LEU A 1 71 ? 9.562 11.414 6.868 1.00 97.81 71 LEU A CA 1
ATOM 556 C C . LEU A 1 71 ? 10.085 11.916 8.222 1.00 97.81 71 LEU A C 1
ATOM 558 O O . LEU A 1 71 ? 9.395 12.667 8.913 1.00 97.81 71 LEU A O 1
ATOM 562 N N . GLN A 1 72 ? 11.319 11.552 8.574 1.00 98.12 72 GLN A N 1
ATOM 563 C CA . GLN A 1 72 ? 11.969 11.997 9.804 1.00 98.12 72 GLN A CA 1
ATOM 564 C C . GLN A 1 72 ? 12.126 13.524 9.849 1.00 98.12 72 GLN A C 1
ATOM 566 O O . GLN A 1 72 ? 11.868 14.132 10.885 1.00 98.12 72 GLN A O 1
ATOM 571 N N . ARG A 1 73 ? 12.507 14.163 8.733 1.00 98.38 73 ARG A N 1
ATOM 572 C CA . ARG A 1 73 ? 12.568 15.632 8.627 1.00 98.38 73 ARG A CA 1
ATOM 573 C C . ARG A 1 73 ? 11.189 16.279 8.706 1.00 98.38 73 ARG A C 1
ATOM 575 O O . ARG A 1 73 ? 11.068 17.354 9.281 1.00 98.38 73 ARG A O 1
ATOM 582 N N . CYS A 1 74 ? 10.161 15.637 8.150 1.00 98.44 74 CYS A N 1
ATOM 583 C CA . CYS A 1 74 ? 8.799 16.163 8.174 1.00 98.44 74 CYS A CA 1
ATOM 584 C C . CYS A 1 74 ? 8.265 16.303 9.604 1.00 98.44 74 CYS A C 1
ATOM 586 O O . CYS A 1 74 ? 7.648 17.317 9.932 1.00 98.44 74 CYS A O 1
ATOM 588 N N . ASN A 1 75 ? 8.521 15.305 10.459 1.00 98.06 75 ASN A N 1
ATOM 589 C CA . ASN A 1 75 ? 8.236 15.402 11.886 1.00 98.06 75 ASN A CA 1
ATOM 590 C C . ASN A 1 75 ? 9.111 14.442 12.708 1.00 98.06 75 ASN A C 1
ATOM 592 O O . ASN A 1 75 ? 8.804 13.256 12.855 1.00 98.06 75 ASN A O 1
ATOM 596 N N . ARG A 1 76 ? 10.183 14.977 13.297 1.00 97.38 76 ARG A N 1
ATOM 597 C CA . ARG A 1 76 ? 11.144 14.185 14.075 1.00 97.38 76 ARG A CA 1
ATOM 598 C C . ARG A 1 76 ? 10.553 13.623 15.368 1.00 97.38 76 ARG A C 1
ATOM 600 O O . ARG A 1 76 ? 10.983 12.561 15.798 1.00 97.38 76 ARG A O 1
ATOM 607 N N . SER A 1 77 ? 9.598 14.317 15.989 1.00 97.19 77 SER A N 1
ATOM 608 C CA . SER A 1 77 ? 9.042 13.908 17.286 1.00 97.19 77 SER A CA 1
ATOM 609 C C . SER A 1 77 ? 8.017 12.776 17.173 1.00 97.19 77 SER A C 1
ATOM 611 O O . SER A 1 77 ? 7.826 12.036 18.138 1.00 97.19 77 SER A O 1
ATOM 613 N N . LEU A 1 78 ? 7.386 12.629 16.002 1.00 97.31 78 LEU A N 1
ATOM 614 C CA . LEU A 1 78 ? 6.454 11.542 15.686 1.00 97.31 78 LEU A CA 1
ATOM 615 C C . LEU A 1 78 ? 7.114 10.359 14.967 1.00 97.31 78 LEU A C 1
ATOM 617 O O . LEU A 1 78 ? 6.584 9.249 15.014 1.00 97.31 78 LEU A O 1
ATOM 621 N N . TYR A 1 79 ? 8.259 10.563 14.310 1.00 97.62 79 TYR A N 1
ATOM 622 C CA . TYR A 1 79 ? 8.997 9.485 13.651 1.00 97.62 79 TYR A CA 1
ATOM 623 C C . TYR A 1 79 ? 9.394 8.398 14.662 1.00 97.62 79 TYR A C 1
ATOM 625 O O . TYR A 1 79 ? 10.080 8.684 15.640 1.00 97.62 79 TYR A O 1
ATOM 633 N N . LEU A 1 80 ? 8.939 7.160 14.431 1.00 96.94 80 LEU A N 1
ATOM 634 C CA . LEU A 1 80 ? 9.100 5.995 15.321 1.00 96.94 80 LEU A CA 1
ATOM 635 C C . LEU A 1 80 ? 8.437 6.113 16.710 1.00 96.94 80 LEU A C 1
ATOM 637 O O . LEU A 1 80 ? 8.460 5.150 17.474 1.00 96.94 80 LEU A O 1
ATOM 641 N N . ASN A 1 81 ? 7.777 7.229 17.037 1.00 97.88 81 ASN A N 1
ATOM 642 C CA . ASN A 1 81 ? 7.077 7.414 18.309 1.00 97.88 81 ASN A CA 1
ATOM 643 C C . ASN A 1 81 ? 5.578 7.103 18.170 1.00 97.88 81 ASN A C 1
ATOM 645 O O . ASN A 1 81 ? 4.716 7.987 18.151 1.00 97.88 81 ASN A O 1
ATOM 649 N N . VAL A 1 82 ? 5.264 5.810 18.063 1.00 97.00 82 VAL A N 1
ATOM 650 C CA . VAL A 1 82 ? 3.885 5.324 17.876 1.00 97.00 82 VAL A CA 1
ATOM 651 C C . VAL A 1 82 ? 2.971 5.595 19.074 1.00 97.00 82 VAL A C 1
ATOM 653 O O . VAL A 1 82 ? 1.762 5.753 18.898 1.00 97.00 82 VAL A O 1
ATOM 656 N N . SER A 1 83 ? 3.530 5.710 20.280 1.00 97.31 83 SER A N 1
ATOM 657 C CA . SER A 1 83 ? 2.781 6.097 21.481 1.00 97.31 83 SER A CA 1
ATOM 658 C C . SER A 1 83 ? 2.268 7.528 21.369 1.00 97.31 83 SER A C 1
ATOM 660 O O . SER A 1 83 ? 1.089 7.777 21.612 1.00 97.31 83 SER A O 1
ATOM 662 N N . ARG A 1 84 ? 3.114 8.457 20.906 1.00 97.62 84 ARG A N 1
ATOM 663 C CA . ARG A 1 84 ? 2.700 9.843 20.668 1.00 97.62 84 ARG A CA 1
ATOM 664 C C . ARG A 1 84 ? 1.674 9.944 19.542 1.00 97.62 84 ARG A C 1
ATOM 666 O O . ARG A 1 84 ? 0.692 10.655 19.709 1.00 97.62 84 ARG A O 1
ATOM 673 N N . LEU A 1 85 ? 1.834 9.186 18.449 1.00 96.12 85 LEU A N 1
ATOM 674 C CA . LEU A 1 85 ? 0.835 9.128 17.364 1.00 96.12 85 LEU A CA 1
ATOM 675 C C . LEU A 1 85 ? -0.567 8.745 17.872 1.00 96.12 85 LEU A C 1
ATOM 677 O O . LEU A 1 85 ? -1.560 9.311 17.424 1.00 96.12 85 LEU A O 1
ATOM 681 N N . ARG A 1 86 ? -0.649 7.818 18.834 1.00 96.50 86 ARG A N 1
ATOM 682 C CA . ARG A 1 86 ? -1.902 7.371 19.472 1.00 96.50 86 ARG A CA 1
ATOM 683 C C . ARG A 1 86 ? -2.610 8.462 20.264 1.00 96.50 86 ARG A C 1
ATOM 685 O O . ARG A 1 86 ? -3.839 8.474 20.319 1.00 96.50 86 ARG A O 1
ATOM 692 N N . GLN A 1 87 ? -1.830 9.349 20.865 1.00 97.38 87 GLN A N 1
ATOM 693 C CA . GLN A 1 87 ? -2.307 10.416 21.739 1.00 97.38 87 GLN A CA 1
ATOM 694 C C . GLN A 1 87 ? -2.692 11.684 20.973 1.00 97.38 87 GLN A C 1
ATOM 696 O O . GLN A 1 87 ? -3.337 12.554 21.549 1.00 97.38 87 GLN A O 1
ATOM 701 N N . LEU A 1 88 ? -2.320 11.798 19.693 1.00 97.94 88 LEU A N 1
ATOM 702 C CA . LEU A 1 88 ? -2.674 12.966 18.893 1.00 97.94 88 LEU A CA 1
ATOM 703 C C . LEU A 1 88 ? -4.199 13.119 18.775 1.00 97.94 88 LEU A C 1
ATOM 705 O O . LEU A 1 88 ? -4.893 12.130 18.496 1.00 97.94 88 LEU A O 1
ATOM 709 N N . PRO A 1 89 ? -4.717 14.356 18.890 1.00 98.00 89 PRO A N 1
ATOM 710 C CA . PRO A 1 89 ? -6.069 14.682 18.459 1.00 98.00 89 PRO A CA 1
ATOM 711 C C . PRO A 1 89 ? -6.305 14.276 16.998 1.00 98.00 89 PRO A C 1
ATOM 713 O O . PRO A 1 89 ? -5.388 14.314 16.173 1.00 98.00 89 PRO A O 1
ATOM 716 N N . THR A 1 90 ? -7.550 13.934 16.646 1.00 97.25 90 THR A N 1
ATOM 717 C CA . THR A 1 90 ? -7.917 13.498 15.284 1.00 97.25 90 THR A CA 1
ATOM 718 C C . THR A 1 90 ? -7.481 14.501 14.212 1.00 97.25 90 THR A C 1
ATOM 720 O O . THR A 1 90 ? -6.956 14.107 13.174 1.00 97.25 90 THR A O 1
ATOM 723 N N . THR A 1 91 ? -7.636 15.800 14.470 1.00 97.75 91 THR A N 1
ATOM 724 C CA . THR A 1 91 ? -7.252 16.876 13.542 1.00 97.75 91 THR A CA 1
ATOM 725 C C . THR A 1 91 ? -5.739 16.966 13.329 1.00 97.75 91 THR A C 1
ATOM 727 O O . THR A 1 91 ? -5.288 17.173 12.201 1.00 97.75 91 THR A O 1
ATOM 730 N N . GLU A 1 92 ? -4.944 16.763 14.381 1.00 98.31 92 GLU A N 1
ATOM 731 C CA . GLU A 1 92 ? -3.480 16.750 14.302 1.00 98.31 92 GLU A CA 1
ATOM 732 C C . GLU A 1 92 ? -2.957 15.495 13.599 1.00 98.31 92 GLU A C 1
ATOM 734 O O . GLU A 1 92 ? -2.070 15.591 12.748 1.00 98.31 92 GLU A O 1
ATOM 739 N N . LEU A 1 93 ? -3.538 14.326 13.891 1.00 98.06 93 LEU A N 1
ATOM 740 C CA . LEU A 1 93 ? -3.215 13.085 13.186 1.00 98.06 93 LEU A CA 1
ATOM 741 C C . LEU A 1 93 ? -3.540 13.205 11.689 1.00 98.06 93 LEU A C 1
ATOM 743 O O . LEU A 1 93 ? -2.705 12.863 10.849 1.00 98.06 93 LEU A O 1
ATOM 747 N N . ALA A 1 94 ? -4.701 13.770 11.349 1.00 97.94 94 ALA A N 1
ATOM 748 C CA . ALA A 1 94 ? -5.074 14.060 9.969 1.00 97.94 94 ALA A CA 1
ATOM 749 C C . ALA A 1 94 ? -4.060 14.999 9.299 1.00 97.94 94 ALA A C 1
ATOM 751 O O . ALA A 1 94 ? -3.600 14.731 8.190 1.00 97.94 94 ALA A O 1
ATOM 752 N N . ALA A 1 95 ? -3.670 16.092 9.965 1.00 98.25 95 ALA A N 1
ATOM 753 C CA . ALA A 1 95 ? -2.669 17.026 9.449 1.00 98.25 95 ALA A CA 1
ATOM 754 C C . ALA A 1 95 ? -1.303 16.354 9.225 1.00 98.25 95 ALA A C 1
ATOM 756 O O . ALA A 1 95 ? -0.650 16.609 8.210 1.00 98.25 95 ALA A O 1
ATOM 757 N N . TYR A 1 96 ? -0.893 15.457 10.126 1.00 98.12 96 TYR A N 1
ATOM 758 C CA . TYR A 1 96 ? 0.331 14.675 9.976 1.00 98.12 96 TYR A CA 1
ATOM 759 C C . TYR A 1 96 ? 0.279 13.753 8.753 1.00 98.12 96 TYR A C 1
ATOM 761 O O . TYR A 1 96 ? 1.226 13.743 7.965 1.00 98.12 96 TYR A O 1
ATOM 769 N N . LEU A 1 97 ? -0.825 13.032 8.537 1.00 97.75 97 LEU A N 1
ATOM 770 C CA . LEU A 1 97 ? -0.985 12.174 7.359 1.00 97.75 97 LEU A CA 1
ATOM 771 C C . LEU A 1 97 ? -1.023 12.988 6.055 1.00 97.75 97 LEU A C 1
ATOM 773 O O . LEU A 1 97 ? -0.315 12.661 5.104 1.00 97.75 97 LEU A O 1
ATOM 777 N N . ARG A 1 98 ? -1.758 14.106 6.017 1.00 97.25 98 ARG A N 1
ATOM 778 C CA . ARG A 1 98 ? -1.775 15.001 4.846 1.00 97.25 98 ARG A CA 1
ATOM 779 C C . ARG A 1 98 ? -0.378 15.502 4.492 1.00 97.25 98 ARG A C 1
ATOM 781 O O . ARG A 1 98 ? 0.025 15.432 3.337 1.00 97.25 98 ARG A O 1
ATOM 788 N N . LYS A 1 99 ? 0.378 15.975 5.487 1.00 97.75 99 LYS A N 1
ATOM 789 C CA . LYS A 1 99 ? 1.691 16.596 5.271 1.00 97.75 99 LYS A CA 1
ATOM 790 C C . LYS A 1 99 ? 2.811 15.578 5.049 1.00 97.75 99 LYS A C 1
ATOM 792 O O . LYS A 1 99 ? 3.588 15.722 4.114 1.00 97.75 99 LYS A O 1
ATOM 797 N N . CYS A 1 100 ? 2.929 14.581 5.923 1.00 98.00 100 CYS A N 1
ATOM 798 C CA . CYS A 1 100 ? 4.088 13.687 5.966 1.00 98.00 100 CYS A CA 1
ATOM 799 C C . CYS A 1 100 ? 3.865 12.354 5.245 1.00 98.00 100 CYS A C 1
ATOM 801 O O . CYS A 1 100 ? 4.836 11.730 4.820 1.00 98.00 100 CYS A O 1
ATOM 803 N N . PHE A 1 101 ? 2.612 11.915 5.095 1.00 97.06 101 PHE A N 1
ATOM 804 C CA . PHE A 1 101 ? 2.261 10.746 4.280 1.00 97.06 101 PHE A CA 1
ATOM 805 C C . PHE A 1 101 ? 1.781 11.162 2.888 1.00 97.06 101 PHE A C 1
ATOM 807 O O . PHE A 1 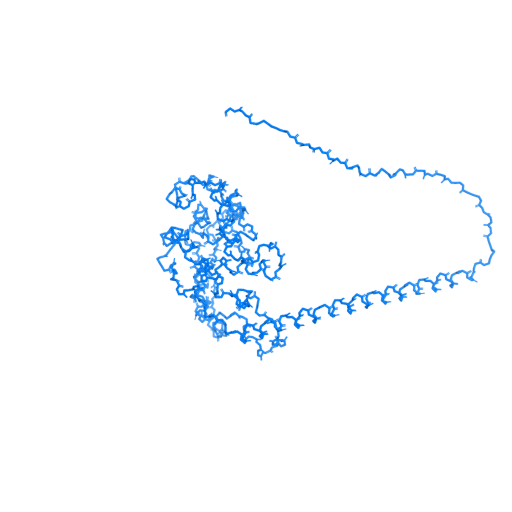101 ? 1.579 10.286 2.047 1.00 97.06 101 PHE A O 1
ATOM 814 N N . ASP A 1 102 ? 1.649 12.473 2.647 1.00 96.38 102 ASP A N 1
ATOM 815 C CA . ASP A 1 102 ? 1.288 13.057 1.357 1.00 96.38 102 ASP A CA 1
ATOM 816 C C . ASP A 1 102 ? -0.005 12.436 0.817 1.00 96.38 102 ASP A C 1
ATOM 818 O O . ASP A 1 102 ? -0.059 11.905 -0.290 1.00 96.38 102 ASP A O 1
ATOM 822 N N . TYR A 1 103 ? -1.033 12.409 1.673 1.00 94.00 103 TYR A N 1
ATOM 823 C CA . TYR A 1 103 ? -2.345 11.810 1.391 1.00 94.00 103 TYR A CA 1
ATOM 824 C C . TYR A 1 103 ? -2.280 10.327 0.975 1.00 94.00 103 TYR A C 1
ATOM 826 O O . TYR A 1 103 ? -3.163 9.824 0.285 1.00 94.00 103 TYR A O 1
ATOM 834 N N . GLY A 1 104 ? -1.204 9.616 1.332 1.00 91.44 104 GLY A N 1
ATOM 835 C CA . GLY A 1 104 ? -0.984 8.246 0.873 1.00 91.44 104 GLY A CA 1
ATOM 836 C C . GLY A 1 104 ? -0.793 8.144 -0.644 1.00 91.44 104 GLY A C 1
ATOM 837 O O . GLY A 1 104 ? -1.145 7.122 -1.231 1.00 91.44 104 GLY A O 1
ATOM 838 N N . ARG A 1 105 ? -0.278 9.194 -1.299 1.00 92.50 105 ARG A N 1
ATOM 839 C CA . ARG A 1 105 ? -0.076 9.238 -2.753 1.00 92.50 105 ARG A CA 1
ATOM 840 C C . ARG A 1 105 ? 0.771 8.062 -3.251 1.00 92.50 105 ARG A C 1
ATOM 842 O O . ARG A 1 105 ? 1.623 7.516 -2.552 1.00 92.50 105 ARG A O 1
ATOM 849 N N . ALA A 1 106 ? 0.566 7.705 -4.519 1.00 86.38 106 ALA A N 1
ATOM 850 C CA . ALA A 1 106 ? 1.438 6.781 -5.237 1.00 86.38 106 ALA A CA 1
ATOM 851 C C . ALA A 1 106 ? 2.922 7.153 -5.047 1.00 86.38 106 ALA A C 1
ATOM 853 O O . ALA A 1 106 ? 3.270 8.332 -5.035 1.00 86.38 106 ALA A O 1
ATOM 854 N N . THR A 1 107 ? 3.799 6.150 -4.943 1.00 90.88 107 THR A N 1
ATOM 855 C CA . THR A 1 107 ? 5.243 6.269 -4.635 1.00 90.88 107 THR A CA 1
ATOM 856 C C . THR A 1 107 ? 5.593 6.543 -3.168 1.00 90.88 107 THR A C 1
ATOM 858 O O . THR A 1 107 ? 6.777 6.559 -2.821 1.00 90.88 107 THR A O 1
ATOM 861 N N . MET A 1 108 ? 4.612 6.675 -2.273 1.00 94.25 108 MET A N 1
ATOM 862 C CA . MET A 1 108 ? 4.837 6.778 -0.827 1.00 94.25 108 MET A CA 1
ATOM 863 C C . MET A 1 108 ? 5.001 5.396 -0.173 1.00 94.25 108 MET A C 1
ATOM 865 O O . MET A 1 108 ? 4.462 5.127 0.897 1.00 94.25 108 MET A O 1
ATOM 869 N N . TYR A 1 109 ? 5.755 4.488 -0.801 1.00 95.50 109 TYR A N 1
ATOM 870 C CA . TYR A 1 109 ? 5.852 3.077 -0.392 1.00 95.50 109 TYR A CA 1
ATOM 871 C C . TYR A 1 109 ? 6.481 2.849 0.988 1.00 95.50 109 TYR A C 1
ATOM 873 O O . TYR A 1 109 ? 6.266 1.800 1.589 1.00 95.50 109 TYR A O 1
ATOM 881 N N . ALA A 1 110 ? 7.220 3.821 1.529 1.00 96.81 110 ALA A N 1
ATOM 882 C CA . ALA A 1 110 ? 7.703 3.756 2.905 1.00 96.81 110 ALA A CA 1
ATOM 883 C C . ALA A 1 110 ? 6.568 4.004 3.912 1.00 96.81 110 ALA A C 1
ATOM 885 O O . ALA A 1 110 ? 6.274 3.145 4.738 1.00 96.81 110 ALA A O 1
ATOM 886 N N . THR A 1 111 ? 5.892 5.150 3.817 1.00 97.12 111 THR A N 1
ATOM 887 C CA . THR A 1 111 ? 4.838 5.555 4.760 1.00 97.12 111 THR A CA 1
ATOM 888 C C . THR A 1 111 ? 3.561 4.748 4.585 1.00 97.12 111 THR A C 1
ATOM 890 O O . THR A 1 111 ? 2.946 4.346 5.563 1.00 97.12 111 THR A O 1
ATOM 893 N N . SER A 1 112 ? 3.180 4.417 3.356 1.00 95.31 112 SER A N 1
ATOM 894 C CA . SER A 1 112 ? 2.004 3.580 3.112 1.00 95.31 112 SER A CA 1
ATOM 895 C C . SER A 1 112 ? 2.166 2.153 3.663 1.00 95.31 112 SER A C 1
ATOM 897 O O . SER A 1 112 ? 1.165 1.499 3.947 1.00 95.31 112 SER A O 1
ATOM 899 N N . SER A 1 113 ? 3.401 1.674 3.870 1.00 97.50 113 SER A N 1
ATOM 900 C CA . SER A 1 113 ? 3.696 0.408 4.568 1.00 97.50 113 SER A CA 1
ATOM 901 C C . SER A 1 113 ? 3.581 0.507 6.095 1.00 97.50 113 SER A C 1
ATOM 903 O O . SER A 1 113 ? 3.597 -0.513 6.777 1.00 97.50 113 SER A O 1
ATOM 905 N N . MET A 1 114 ? 3.427 1.712 6.654 1.00 97.75 114 MET A N 1
ATOM 906 C CA . MET A 1 114 ? 3.203 1.956 8.084 1.00 97.75 114 MET A CA 1
ATOM 907 C C . MET A 1 114 ? 1.703 1.904 8.396 1.00 97.75 114 MET A C 1
ATOM 909 O O . MET A 1 114 ? 1.088 2.903 8.773 1.00 97.75 114 MET A O 1
ATOM 913 N N . TYR A 1 115 ? 1.097 0.728 8.210 1.00 98.06 115 TYR A N 1
ATOM 914 C CA . TYR A 1 115 ? -0.363 0.561 8.210 1.00 98.06 115 TYR A CA 1
ATOM 915 C C . TY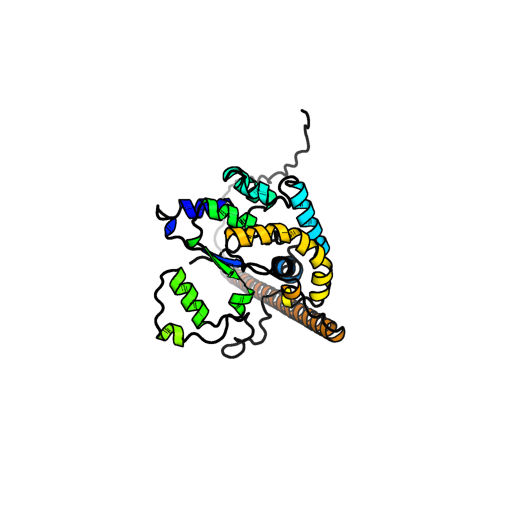R A 1 115 ? -1.056 1.100 9.461 1.00 98.06 115 TYR A C 1
ATOM 917 O O . TYR A 1 115 ? -2.167 1.618 9.368 1.00 98.06 115 TYR A O 1
ATOM 925 N N . SER A 1 116 ? -0.415 0.996 10.628 1.00 97.81 116 SER A N 1
ATOM 926 C CA . SER A 1 116 ? -1.010 1.433 11.889 1.00 97.81 116 SER A CA 1
ATOM 927 C C . SER A 1 116 ? -1.279 2.931 11.943 1.00 97.81 116 SER A C 1
ATOM 929 O O . SER A 1 116 ? -2.293 3.305 12.511 1.00 97.81 116 SER A O 1
ATOM 931 N N . ALA A 1 117 ? -0.464 3.786 11.316 1.00 97.56 117 ALA A N 1
ATOM 932 C CA . ALA A 1 117 ? -0.741 5.225 11.272 1.00 97.56 117 ALA A CA 1
ATOM 933 C C . ALA A 1 117 ? -2.020 5.527 10.470 1.00 97.56 117 ALA A C 1
ATOM 935 O O . ALA A 1 117 ? -2.869 6.300 10.911 1.00 97.56 117 ALA A O 1
ATOM 936 N N . CYS A 1 118 ? -2.182 4.860 9.325 1.00 97.62 118 CYS A N 1
ATOM 937 C CA . CYS A 1 118 ? -3.351 4.996 8.458 1.00 97.62 118 CYS A CA 1
ATOM 938 C C . CYS A 1 118 ? -4.622 4.434 9.122 1.00 97.62 118 CYS A C 1
ATOM 940 O O . CYS A 1 118 ? -5.653 5.099 9.197 1.00 97.62 118 CYS A O 1
ATOM 942 N N . LEU A 1 119 ? -4.534 3.226 9.685 1.00 98.00 119 LEU A N 1
ATOM 943 C CA . LEU A 1 119 ? -5.649 2.576 10.378 1.00 98.00 119 LEU A CA 1
ATOM 944 C C . LEU A 1 119 ? -6.050 3.294 11.664 1.00 98.00 119 LEU A C 1
ATOM 946 O O . LEU A 1 119 ? -7.236 3.388 11.947 1.00 98.00 119 LEU A O 1
ATOM 950 N N . LEU A 1 120 ? -5.095 3.831 12.422 1.00 98.06 120 LEU A N 1
ATOM 951 C CA . LEU A 1 120 ? -5.380 4.630 13.612 1.00 98.06 120 LEU A CA 1
ATOM 952 C C . LEU A 1 120 ? -6.250 5.844 13.278 1.00 98.06 120 LEU A C 1
ATOM 954 O O . LEU A 1 120 ? -7.168 6.148 14.033 1.00 98.06 120 LEU A O 1
ATOM 958 N N . HIS A 1 121 ? -5.980 6.511 12.152 1.00 98.06 121 HIS A N 1
ATOM 959 C CA . HIS A 1 121 ? -6.804 7.617 11.663 1.00 98.06 121 HIS A CA 1
ATOM 960 C C . HIS A 1 121 ? -8.180 7.141 11.199 1.00 98.06 121 HIS A C 1
ATOM 962 O O . HIS A 1 121 ? -9.190 7.701 11.613 1.00 98.06 121 HIS A O 1
ATOM 968 N N . ALA A 1 122 ? -8.244 6.066 10.410 1.00 97.81 122 ALA A N 1
ATOM 969 C CA . ALA A 1 122 ? -9.515 5.499 9.953 1.00 97.81 122 ALA A CA 1
ATOM 970 C C . ALA A 1 122 ? -10.430 5.084 11.126 1.00 97.81 122 ALA A C 1
ATOM 972 O O . ALA A 1 122 ? -11.634 5.343 11.104 1.00 97.81 122 ALA A O 1
ATOM 973 N N . LEU A 1 123 ? -9.850 4.524 12.192 1.00 97.88 123 LEU A N 1
ATOM 974 C CA . LEU A 1 123 ? -10.553 4.139 13.419 1.00 97.88 123 LEU A CA 1
ATOM 975 C C . LEU A 1 123 ? -11.050 5.335 14.257 1.00 97.88 123 LEU A C 1
ATOM 977 O O . LEU A 1 123 ? -11.763 5.128 15.235 1.00 97.88 123 LEU A O 1
ATOM 981 N N . ARG A 1 124 ? -10.710 6.584 13.898 1.00 97.19 124 ARG A N 1
ATOM 982 C CA . ARG A 1 124 ? -11.336 7.782 14.492 1.00 97.19 124 ARG A CA 1
ATOM 983 C C . ARG A 1 124 ? -12.735 8.055 13.943 1.00 97.19 124 ARG A C 1
ATOM 985 O O . ARG A 1 124 ? -13.494 8.759 14.597 1.00 97.19 124 ARG A O 1
ATOM 992 N N . TYR A 1 125 ? -13.059 7.510 12.770 1.00 97.00 125 TYR A N 1
ATOM 993 C CA . TYR A 1 125 ? -14.344 7.708 12.091 1.00 97.00 125 TYR A CA 1
ATOM 994 C C . TYR A 1 125 ? -15.207 6.449 12.104 1.00 97.00 125 TYR A C 1
ATOM 996 O O . TYR A 1 125 ? -16.429 6.530 12.160 1.00 97.00 125 TYR A O 1
ATOM 1004 N N . PHE A 1 126 ? -14.579 5.276 12.054 1.00 97.50 126 PHE A N 1
ATOM 1005 C CA . PHE A 1 126 ? -15.277 4.005 11.907 1.00 97.50 126 PHE A CA 1
ATOM 1006 C C . PHE A 1 126 ? -14.923 3.049 13.039 1.00 97.50 126 PHE A C 1
ATOM 1008 O O . PHE A 1 126 ? -13.782 2.996 13.502 1.00 97.50 126 PHE A O 1
ATOM 1015 N N . LYS A 1 127 ? -15.898 2.242 13.456 1.00 97.31 127 LYS A N 1
ATOM 1016 C CA . LYS A 1 127 ? -15.691 1.225 14.489 1.00 97.31 127 LYS A CA 1
ATOM 1017 C C . LYS A 1 127 ? -14.827 0.083 13.963 1.00 97.31 127 LYS A C 1
ATOM 1019 O O . LYS A 1 127 ? -14.818 -0.216 12.767 1.00 97.31 127 LYS A O 1
ATOM 1024 N N . ARG A 1 128 ? -14.134 -0.615 14.865 1.00 97.44 128 ARG A N 1
ATOM 1025 C CA . ARG A 1 128 ? -13.212 -1.708 14.522 1.00 97.44 128 ARG A CA 1
ATOM 1026 C C . ARG A 1 128 ? -13.884 -2.821 13.711 1.00 97.44 128 ARG A C 1
ATOM 1028 O O . ARG A 1 128 ? -13.264 -3.356 12.790 1.00 97.44 128 ARG A O 1
ATOM 1035 N N . GLU A 1 129 ? -15.141 -3.128 14.015 1.00 97.12 129 GLU A N 1
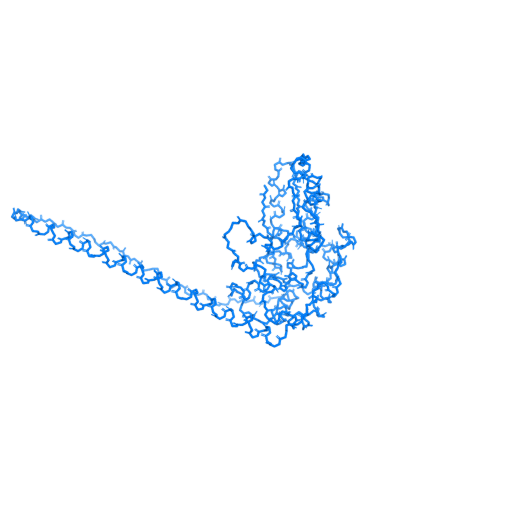ATOM 1036 C CA . GLU A 1 129 ? -15.961 -4.182 13.400 1.00 97.12 129 GLU A CA 1
ATOM 1037 C C . GLU A 1 129 ? -16.366 -3.842 11.958 1.00 97.12 129 GLU A C 1
ATOM 1039 O O . GLU A 1 129 ? -16.867 -4.693 11.223 1.00 97.12 129 GLU A O 1
ATOM 1044 N N . GLN A 1 130 ? -16.149 -2.598 11.523 1.00 97.56 130 GLN A N 1
ATOM 1045 C CA . GLN A 1 130 ? -16.322 -2.184 10.133 1.00 97.56 130 GLN A CA 1
ATOM 1046 C C . GLN A 1 130 ? -15.108 -2.519 9.264 1.00 97.56 130 GLN A C 1
ATOM 1048 O O . GLN A 1 130 ? -15.165 -2.290 8.060 1.00 97.56 130 GLN A O 1
ATOM 1053 N N . PHE A 1 131 ? -14.033 -3.078 9.832 1.00 98.06 131 PHE A N 1
ATOM 1054 C CA . PHE A 1 131 ? -12.812 -3.430 9.108 1.00 98.06 131 PHE A CA 1
ATOM 1055 C C . PHE A 1 131 ? -12.530 -4.932 9.152 1.00 98.06 131 PHE A C 1
ATOM 1057 O O . PHE A 1 131 ? -12.102 -5.473 10.177 1.00 98.06 131 PHE A O 1
ATOM 1064 N N . LEU A 1 132 ? -12.632 -5.586 7.997 1.00 97.69 132 LEU A N 1
ATOM 1065 C CA . LEU A 1 132 ? -12.039 -6.895 7.762 1.00 97.69 132 LEU A CA 1
ATOM 1066 C C . LEU A 1 132 ? -10.600 -6.695 7.297 1.00 97.69 132 LEU A C 1
ATOM 1068 O O . LEU A 1 132 ? -10.357 -6.320 6.150 1.00 97.69 132 LEU A O 1
ATOM 1072 N N . VAL A 1 133 ? -9.645 -6.942 8.191 1.00 97.56 133 VAL A N 1
ATOM 1073 C CA . VAL A 1 133 ? -8.218 -6.818 7.877 1.00 97.56 133 VAL A CA 1
ATOM 1074 C C . VAL A 1 133 ? -7.627 -8.200 7.648 1.00 97.56 133 VAL A C 1
ATOM 1076 O O . VAL A 1 133 ? -7.634 -9.038 8.546 1.00 97.56 133 VAL A O 1
ATOM 1079 N N . LEU A 1 134 ? -7.137 -8.431 6.434 1.00 96.62 134 LEU A N 1
ATOM 1080 C CA . LEU A 1 134 ? -6.602 -9.707 5.973 1.00 96.62 134 LEU A CA 1
ATOM 1081 C C . LEU A 1 134 ? -5.102 -9.586 5.761 1.00 96.62 134 LEU A C 1
ATOM 1083 O O . LEU A 1 134 ? -4.637 -8.639 5.126 1.00 96.62 134 LEU A O 1
ATOM 1087 N N . ARG A 1 135 ? -4.349 -10.583 6.224 1.00 96.06 135 ARG A N 1
ATOM 1088 C CA . ARG A 1 135 ? -2.976 -10.760 5.760 1.00 96.06 135 ARG A CA 1
ATOM 1089 C C . ARG A 1 135 ? -3.007 -11.253 4.328 1.00 96.06 135 ARG A C 1
ATOM 1091 O O . ARG A 1 135 ? -3.744 -12.181 4.003 1.00 96.06 135 ARG A O 1
ATOM 1098 N N . TYR A 1 136 ? -2.190 -10.644 3.486 1.00 94.75 136 TYR A N 1
ATOM 1099 C CA . TYR A 1 136 ? -1.996 -11.059 2.110 1.00 94.75 136 TYR A CA 1
ATOM 1100 C C . TYR A 1 136 ? -1.549 -12.519 2.069 1.00 94.75 136 TYR A C 1
ATOM 1102 O O . TYR A 1 136 ? -2.119 -13.298 1.322 1.00 94.75 136 TYR A O 1
ATOM 1110 N N . GLU A 1 137 ? -0.585 -12.906 2.904 1.00 92.06 137 GLU A N 1
ATOM 1111 C CA . GLU A 1 137 ? -0.047 -14.267 2.932 1.00 92.06 137 GLU A CA 1
ATOM 1112 C C . GLU A 1 137 ? -1.141 -15.307 3.227 1.00 92.06 137 GLU A C 1
ATOM 1114 O O . GLU A 1 137 ? -1.282 -16.275 2.480 1.00 92.06 137 GLU A O 1
ATOM 1119 N N . ASP A 1 138 ? -1.976 -15.047 4.237 1.00 93.56 138 ASP A N 1
ATOM 1120 C CA . ASP A 1 138 ? -3.104 -15.915 4.591 1.00 93.56 138 ASP A CA 1
ATOM 1121 C C . ASP A 1 138 ? -4.146 -15.942 3.467 1.00 93.56 138 ASP A C 1
ATOM 1123 O O . ASP A 1 138 ? -4.615 -17.007 3.074 1.00 93.56 138 ASP A O 1
ATOM 1127 N N . LEU A 1 139 ? -4.485 -14.776 2.902 1.00 93.19 139 LEU A N 1
ATOM 1128 C CA . LEU A 1 139 ? -5.438 -14.668 1.797 1.00 93.19 139 LEU A CA 1
ATOM 1129 C C . LEU A 1 139 ? -4.994 -15.461 0.570 1.00 93.19 139 LEU A C 1
ATOM 1131 O O . LEU A 1 139 ? -5.825 -16.110 -0.055 1.00 93.19 139 LEU A O 1
ATOM 1135 N N . MET A 1 140 ? -3.705 -15.443 0.240 1.00 88.94 140 MET A N 1
ATOM 1136 C CA . MET A 1 140 ? -3.168 -16.208 -0.886 1.00 88.94 140 MET A CA 1
ATOM 1137 C C . MET A 1 140 ? -3.188 -17.723 -0.640 1.00 88.94 140 MET A C 1
ATOM 1139 O O . MET A 1 140 ? -3.242 -18.489 -1.601 1.00 88.94 140 MET A O 1
ATOM 1143 N N . ALA A 1 141 ? -3.149 -18.159 0.622 1.00 89.88 141 ALA A N 1
ATOM 1144 C CA . ALA A 1 141 ? -3.248 -19.568 0.999 1.00 89.88 141 ALA A CA 1
ATOM 1145 C C . ALA A 1 141 ? -4.704 -20.061 1.099 1.00 89.88 141 ALA A C 1
ATOM 1147 O O . ALA A 1 141 ? -4.954 -21.258 0.941 1.00 89.88 141 ALA A O 1
ATOM 1148 N N . MET A 1 142 ? -5.660 -19.152 1.333 1.00 91.69 142 MET A N 1
ATOM 1149 C CA . MET A 1 142 ? -7.083 -19.476 1.420 1.00 91.69 142 MET A CA 1
ATOM 1150 C C . MET A 1 142 ? -7.629 -20.006 0.090 1.00 91.69 142 MET A C 1
ATOM 1152 O O . MET A 1 142 ? -7.374 -19.466 -0.995 1.00 91.69 142 MET A O 1
ATOM 1156 N N . ASP A 1 143 ? -8.446 -21.055 0.180 1.00 90.88 143 ASP A N 1
ATOM 1157 C CA . ASP A 1 143 ? -9.264 -21.485 -0.943 1.00 90.88 143 ASP A CA 1
ATOM 1158 C C . ASP A 1 143 ? -10.377 -20.461 -1.232 1.00 90.88 143 ASP A C 1
ATOM 1160 O O . ASP A 1 143 ? -10.779 -19.644 -0.388 1.00 90.88 143 ASP A O 1
ATOM 1164 N N . ALA A 1 144 ? -10.860 -20.475 -2.472 1.00 89.75 144 ALA A N 1
ATOM 1165 C CA . ALA A 1 144 ? -11.865 -19.532 -2.940 1.00 89.75 144 ALA A CA 1
ATOM 1166 C C . ALA A 1 144 ? -13.172 -19.631 -2.134 1.00 89.75 144 ALA A C 1
ATOM 1168 O O . ALA A 1 144 ? -13.796 -18.607 -1.855 1.00 89.75 144 ALA A O 1
ATOM 1169 N N . THR A 1 145 ? -13.565 -20.834 -1.710 1.00 90.81 145 THR A N 1
ATOM 1170 C CA . THR A 1 145 ? -14.794 -21.066 -0.942 1.00 90.81 145 THR A CA 1
ATOM 1171 C C . THR A 1 145 ? -14.693 -20.463 0.456 1.00 90.81 145 THR A C 1
ATOM 1173 O O . THR A 1 145 ? -15.600 -19.746 0.885 1.00 90.81 145 THR A O 1
ATOM 1176 N N . ALA A 1 146 ? -13.579 -20.681 1.157 1.00 92.44 146 ALA A N 1
ATOM 1177 C CA . ALA A 1 146 ? -13.303 -20.070 2.454 1.00 92.44 146 ALA A CA 1
ATOM 1178 C C . ALA A 1 146 ? -13.274 -18.538 2.363 1.00 92.44 146 ALA A C 1
ATOM 1180 O O . ALA A 1 146 ? -13.872 -17.860 3.203 1.00 92.44 146 ALA A O 1
ATOM 1181 N N . THR A 1 147 ? -12.660 -17.998 1.306 1.00 93.31 147 THR A N 1
ATOM 1182 C CA . THR A 1 147 ? -12.604 -16.552 1.056 1.00 93.31 147 THR A CA 1
ATOM 1183 C C . THR A 1 147 ? -14.004 -15.971 0.847 1.00 93.31 147 THR A C 1
ATOM 1185 O O . THR A 1 147 ? -14.373 -15.003 1.512 1.00 93.31 147 THR A O 1
ATOM 1188 N N . LEU A 1 148 ? -14.826 -16.575 -0.019 1.00 92.62 148 LEU A N 1
ATOM 1189 C CA . LEU A 1 148 ? -16.196 -16.111 -0.264 1.00 92.62 148 LEU A CA 1
ATOM 1190 C C . LEU A 1 148 ? -17.064 -16.196 0.992 1.00 92.62 148 LEU A C 1
ATOM 1192 O O . LEU A 1 148 ? -17.789 -15.250 1.290 1.00 92.62 148 LEU A O 1
ATOM 1196 N N . ARG A 1 149 ? -16.956 -17.281 1.768 1.00 94.50 149 ARG A N 1
ATOM 1197 C CA . ARG A 1 149 ? -17.677 -17.423 3.043 1.00 94.50 149 ARG A CA 1
ATOM 1198 C C . ARG A 1 149 ? -17.262 -16.357 4.056 1.00 94.50 149 ARG A C 1
ATOM 1200 O O . ARG A 1 149 ? -18.115 -15.827 4.762 1.00 94.50 149 ARG A O 1
ATOM 1207 N N . LEU A 1 150 ? -15.974 -16.021 4.130 1.00 96.00 150 LEU A N 1
ATOM 1208 C CA . LEU A 1 150 ? -15.478 -14.946 4.991 1.00 96.00 150 LEU A CA 1
ATOM 1209 C C . LEU A 1 150 ? -16.048 -13.583 4.578 1.00 96.00 150 LEU A C 1
ATOM 1211 O O . LEU A 1 150 ? -16.559 -12.853 5.426 1.00 96.00 150 LEU A O 1
ATOM 1215 N N . LEU A 1 151 ? -15.999 -13.265 3.282 1.00 95.00 151 LEU A N 1
ATOM 1216 C CA . LEU A 1 151 ? -16.530 -12.013 2.742 1.00 95.00 151 LEU A CA 1
ATOM 1217 C C . LEU A 1 151 ? -18.046 -11.911 2.926 1.00 95.00 151 LEU A C 1
ATOM 1219 O O . LEU A 1 151 ? -18.531 -10.869 3.355 1.00 95.00 151 LEU A O 1
ATOM 1223 N N . SER A 1 152 ? -18.783 -12.991 2.663 1.00 95.50 152 SER A N 1
ATOM 1224 C CA . SER A 1 152 ? -20.232 -13.081 2.872 1.00 95.50 152 SER A CA 1
ATOM 1225 C C . SER A 1 152 ? -20.602 -12.787 4.325 1.00 95.50 152 SER A C 1
ATOM 1227 O O . SER A 1 152 ? -21.370 -11.863 4.579 1.00 95.50 152 SER A O 1
ATOM 1229 N N . ARG A 1 153 ? -19.969 -13.468 5.292 1.00 96.69 153 ARG A N 1
ATOM 1230 C CA . ARG A 1 153 ? -20.215 -13.216 6.723 1.00 96.69 153 ARG A CA 1
ATOM 1231 C C . ARG A 1 153 ? -19.910 -11.779 7.135 1.00 96.69 153 ARG A C 1
ATOM 1233 O O . ARG A 1 153 ? -20.661 -11.199 7.907 1.00 96.69 153 ARG A O 1
ATOM 1240 N N . PHE A 1 154 ? -18.814 -11.207 6.641 1.00 97.25 154 PHE A N 1
ATOM 1241 C CA . PHE A 1 154 ? -18.418 -9.845 7.003 1.00 97.25 154 PHE A CA 1
ATOM 1242 C C . PHE A 1 154 ? -19.327 -8.770 6.389 1.00 97.25 154 PHE A C 1
ATOM 1244 O O . PHE A 1 154 ? -19.656 -7.779 7.038 1.00 97.25 154 PHE A O 1
ATOM 1251 N N . THR A 1 155 ? -19.722 -8.959 5.131 1.00 95.19 155 THR A N 1
ATOM 1252 C CA . THR A 1 155 ? -20.553 -7.998 4.390 1.00 95.19 155 THR A CA 1
ATOM 1253 C C . THR A 1 155 ? -22.046 -8.170 4.655 1.00 95.19 155 THR A C 1
ATOM 1255 O O . THR A 1 155 ? -22.817 -7.273 4.332 1.00 95.19 155 THR A O 1
ATOM 1258 N N . GLY A 1 156 ? -22.462 -9.307 5.221 1.00 94.50 156 GLY A N 1
ATOM 1259 C CA . GLY A 1 156 ? -23.869 -9.689 5.341 1.00 94.50 156 GLY A CA 1
ATOM 1260 C C . GLY A 1 156 ? -24.506 -10.093 4.007 1.00 94.50 156 GLY A C 1
ATOM 1261 O O . GLY A 1 156 ? -25.717 -10.291 3.948 1.00 94.50 156 GLY A O 1
ATOM 1262 N N . LEU A 1 157 ? -23.721 -10.209 2.929 1.00 92.94 157 LEU A N 1
ATOM 1263 C CA . LEU A 1 157 ? -24.223 -10.648 1.630 1.00 92.94 157 LEU A CA 1
ATOM 1264 C C . LEU A 1 157 ? -24.484 -12.151 1.654 1.00 92.94 157 LEU A C 1
ATOM 1266 O O . LEU A 1 157 ? -23.634 -12.928 2.092 1.00 92.94 157 LEU A O 1
ATOM 1270 N N . HIS A 1 158 ? -25.640 -12.564 1.145 1.00 94.38 158 HIS A N 1
ATOM 1271 C CA . HIS A 1 158 ? -25.982 -13.975 1.024 1.00 94.38 158 HIS A CA 1
ATOM 1272 C C . HIS A 1 158 ? -25.026 -14.692 0.058 1.00 94.38 158 HIS A C 1
ATOM 1274 O O . HIS A 1 158 ? -24.726 -14.185 -1.024 1.00 94.38 158 HIS A O 1
ATOM 1280 N N . LEU A 1 159 ? -24.559 -15.876 0.454 1.00 94.19 159 LEU A N 1
ATOM 1281 C CA . LEU A 1 159 ? -23.783 -16.786 -0.382 1.00 94.19 159 LEU A CA 1
ATOM 1282 C C . LEU A 1 159 ? -24.492 -18.135 -0.386 1.00 94.19 159 LEU A C 1
ATOM 1284 O O . LEU A 1 159 ? -24.488 -18.832 0.627 1.00 94.19 159 LEU A O 1
ATOM 1288 N N . ASP A 1 160 ? -25.082 -18.493 -1.520 1.00 93.50 160 ASP A N 1
ATOM 1289 C CA . ASP A 1 160 ? -25.717 -19.791 -1.695 1.00 93.50 160 ASP A CA 1
ATOM 1290 C C . ASP A 1 160 ? -24.675 -20.896 -1.946 1.00 93.50 160 ASP A C 1
ATOM 1292 O O . ASP A 1 160 ? -23.587 -20.659 -2.491 1.00 93.50 160 ASP A O 1
ATOM 1296 N N . ASP A 1 161 ? -25.024 -22.130 -1.581 1.00 89.50 161 ASP A N 1
ATOM 1297 C CA . ASP A 1 161 ? -24.127 -23.282 -1.711 1.00 89.50 161 ASP A CA 1
ATOM 1298 C C . ASP A 1 161 ? -23.756 -23.585 -3.167 1.00 89.50 161 ASP A C 1
ATOM 1300 O O . ASP A 1 161 ? -22.657 -24.076 -3.429 1.00 89.50 161 ASP A O 1
ATOM 1304 N N . SER A 1 162 ? -24.615 -23.245 -4.135 1.00 90.75 162 SER A N 1
ATOM 1305 C CA . SER A 1 162 ? -24.310 -23.456 -5.554 1.00 90.75 162 SER A CA 1
ATOM 1306 C C . SER A 1 162 ? -23.193 -22.519 -6.029 1.00 90.75 162 SER A C 1
ATOM 1308 O O . SER A 1 162 ? -22.293 -22.941 -6.761 1.00 90.75 162 SER A O 1
ATOM 1310 N N . THR A 1 163 ? -23.206 -21.260 -5.585 1.00 87.94 163 THR A N 1
ATOM 1311 C CA . THR A 1 163 ? -22.151 -20.278 -5.857 1.00 87.94 163 THR A CA 1
ATOM 1312 C C . THR A 1 163 ? -20.864 -20.660 -5.137 1.00 87.94 163 THR A C 1
ATOM 1314 O O . THR A 1 163 ? -19.790 -20.629 -5.742 1.00 87.94 163 THR A O 1
ATOM 1317 N N . ALA A 1 164 ? -20.963 -21.102 -3.881 1.00 86.62 164 ALA A N 1
ATOM 1318 C CA . ALA A 1 164 ? -19.820 -21.595 -3.119 1.00 86.62 164 ALA A CA 1
ATOM 1319 C C . ALA A 1 164 ? -19.171 -22.827 -3.783 1.00 86.62 164 ALA A C 1
ATOM 1321 O O . ALA A 1 164 ? -17.953 -22.877 -3.918 1.00 86.62 164 ALA A O 1
ATOM 1322 N N . ALA A 1 165 ? -19.965 -23.784 -4.275 1.00 85.00 165 ALA A N 1
ATOM 1323 C CA . ALA A 1 165 ? -19.475 -24.994 -4.946 1.00 85.00 165 ALA A CA 1
ATOM 1324 C C . ALA A 1 165 ? -18.816 -24.720 -6.313 1.00 85.00 165 ALA A C 1
ATOM 1326 O O . ALA A 1 165 ? -17.974 -25.494 -6.779 1.00 85.00 165 ALA A O 1
ATOM 1327 N N . LYS A 1 166 ? -19.182 -23.615 -6.975 1.00 86.44 166 LYS A N 1
ATOM 1328 C CA . LYS A 1 166 ? -18.541 -23.161 -8.222 1.00 86.44 166 LYS A CA 1
ATOM 1329 C C . LYS A 1 166 ? -17.181 -22.508 -7.977 1.00 86.44 166 LYS A C 1
ATOM 1331 O O . LYS A 1 166 ? -16.374 -22.434 -8.908 1.00 86.44 166 LYS A O 1
ATOM 1336 N N . ALA A 1 167 ? -16.911 -22.041 -6.759 1.00 83.31 167 ALA A N 1
ATOM 1337 C CA . ALA A 1 167 ? -15.624 -21.474 -6.399 1.00 83.31 167 ALA A CA 1
ATOM 1338 C C . ALA A 1 167 ? -14.562 -22.582 -6.381 1.00 83.31 167 ALA A C 1
ATOM 1340 O O . ALA A 1 167 ? -14.699 -23.602 -5.712 1.00 83.31 167 ALA A O 1
ATOM 1341 N N . ARG A 1 168 ? -13.501 -22.409 -7.169 1.00 79.94 168 ARG A N 1
ATOM 1342 C CA . ARG A 1 168 ? -12.411 -23.384 -7.281 1.00 79.94 168 ARG A CA 1
ATOM 1343 C C . ARG A 1 168 ? -11.066 -22.689 -7.190 1.00 79.94 168 ARG A C 1
ATOM 1345 O O . ARG A 1 168 ? -10.908 -21.561 -7.657 1.00 79.94 168 ARG A O 1
ATOM 1352 N N . GLY A 1 169 ? -10.088 -23.425 -6.676 1.00 79.06 169 GLY A N 1
ATOM 1353 C CA . GLY A 1 169 ? -8.712 -22.968 -6.540 1.00 79.06 169 GLY A CA 1
ATOM 1354 C C . GLY A 1 169 ? -8.502 -22.051 -5.338 1.00 79.06 169 GLY A C 1
ATOM 1355 O O . GLY A 1 169 ? -9.383 -21.864 -4.504 1.00 79.06 169 GLY A O 1
ATOM 1356 N N . GLN A 1 170 ? -7.298 -21.500 -5.261 1.00 78.31 170 GLN A N 1
ATOM 1357 C CA . GLN A 1 170 ? -6.906 -20.507 -4.262 1.00 78.31 170 GLN A CA 1
ATOM 1358 C C . GLN A 1 170 ? -7.005 -19.100 -4.851 1.00 78.31 170 GLN A C 1
ATOM 1360 O O . GLN A 1 170 ? -7.084 -18.933 -6.075 1.00 78.31 170 GLN A O 1
ATOM 1365 N N . CYS A 1 171 ? -6.941 -18.084 -3.991 1.00 69.12 171 CYS A N 1
ATOM 1366 C CA . CYS A 1 171 ? -6.643 -16.714 -4.405 1.00 69.12 171 CYS A CA 1
ATOM 1367 C C . CYS A 1 171 ? -5.260 -16.687 -5.063 1.00 69.12 171 CYS A C 1
ATOM 1369 O O . CYS A 1 171 ? -4.247 -16.488 -4.408 1.00 69.12 171 CYS A O 1
ATOM 1371 N N . GLN A 1 172 ? -5.187 -16.964 -6.363 1.00 62.44 172 GLN A N 1
ATOM 1372 C CA . GLN A 1 172 ? -3.911 -17.100 -7.045 1.00 62.44 172 GLN A CA 1
ATOM 1373 C C . GLN A 1 172 ? -3.484 -15.823 -7.764 1.00 62.44 172 GLN A C 1
ATOM 1375 O O . GLN A 1 172 ? -4.303 -15.167 -8.415 1.00 62.44 172 GLN A O 1
ATOM 1380 N N . PRO A 1 173 ? -2.176 -15.507 -7.762 1.00 53.78 173 PRO A N 1
ATOM 1381 C CA . PRO A 1 173 ? -1.649 -14.370 -8.487 1.00 53.78 173 PRO A CA 1
ATOM 1382 C C . PRO A 1 173 ? -1.528 -14.748 -9.967 1.00 53.78 173 PRO A C 1
ATOM 1384 O O . PRO A 1 173 ? -0.463 -15.158 -10.409 1.00 53.78 173 PRO A O 1
ATOM 1387 N N . ALA A 1 174 ? -2.629 -14.654 -10.719 1.00 49.03 174 ALA A N 1
ATOM 1388 C CA . ALA A 1 174 ? -2.768 -14.743 -12.186 1.00 49.03 174 ALA A CA 1
ATOM 1389 C C . ALA A 1 174 ? -2.171 -15.964 -12.941 1.00 49.03 174 ALA A C 1
ATOM 1391 O O . ALA A 1 174 ? -2.553 -16.197 -14.086 1.00 49.03 174 ALA A O 1
ATOM 1392 N N . ARG A 1 175 ? -1.278 -16.771 -12.353 1.00 45.91 175 ARG A N 1
ATOM 1393 C CA . ARG A 1 175 ? -0.476 -17.775 -13.070 1.00 45.91 175 ARG A CA 1
ATOM 1394 C C . ARG A 1 175 ? -1.267 -19.004 -13.523 1.00 45.91 175 ARG A C 1
ATOM 1396 O O . ARG A 1 175 ? -0.920 -19.564 -14.554 1.00 45.91 175 ARG A O 1
ATOM 1403 N N . LEU A 1 176 ? -2.351 -19.393 -12.843 1.00 45.03 176 LEU A N 1
ATOM 1404 C CA . LEU A 1 176 ? -3.136 -20.577 -13.241 1.00 45.03 176 LEU A CA 1
ATOM 1405 C C . LEU A 1 176 ? -4.331 -20.305 -14.169 1.00 45.03 176 LEU A C 1
ATOM 1407 O O . LEU A 1 176 ? -5.011 -21.248 -14.564 1.00 45.03 176 LEU A O 1
ATOM 1411 N N . ARG A 1 177 ? -4.577 -19.062 -14.611 1.00 44.22 177 ARG A N 1
ATOM 1412 C CA . ARG A 1 177 ? -5.569 -18.798 -15.680 1.00 44.22 177 ARG A CA 1
ATOM 1413 C C . ARG A 1 177 ? -4.973 -18.798 -17.094 1.00 44.22 177 ARG A C 1
ATOM 1415 O O . ARG A 1 177 ? -5.636 -18.376 -18.034 1.00 44.22 177 ARG A O 1
ATOM 1422 N N . ALA A 1 178 ? -3.774 -19.352 -17.275 1.00 43.62 178 ALA A N 1
ATOM 1423 C CA . ALA A 1 178 ? -3.212 -19.624 -18.601 1.00 43.62 178 ALA A CA 1
ATOM 1424 C C . ALA A 1 178 ? -3.912 -20.787 -19.346 1.00 43.62 178 ALA A C 1
ATOM 1426 O O . ALA A 1 178 ? -3.597 -21.038 -20.504 1.00 43.62 178 ALA A O 1
ATOM 1427 N N . GLY A 1 179 ? -4.864 -21.490 -18.716 1.00 41.78 179 GLY A N 1
ATOM 1428 C CA . GLY A 1 179 ? -5.415 -22.739 -19.251 1.00 41.78 179 GLY A CA 1
ATOM 1429 C C . GLY A 1 179 ? -6.727 -22.679 -20.042 1.00 41.78 179 GLY A C 1
ATOM 1430 O O . GLY A 1 179 ? -7.081 -23.706 -20.607 1.00 41.78 179 GLY A O 1
ATOM 1431 N N . LYS A 1 180 ? -7.491 -21.569 -20.088 1.00 40.78 180 LYS A N 1
ATOM 1432 C CA . LYS A 1 180 ? -8.825 -21.613 -20.746 1.00 40.78 180 LYS A CA 1
ATOM 1433 C C . LYS A 1 180 ? -9.245 -20.482 -21.685 1.00 40.78 180 LYS A C 1
ATOM 1435 O O . LYS A 1 180 ? -10.189 -20.705 -22.426 1.00 40.78 180 LYS A O 1
ATOM 1440 N N . GLN A 1 181 ? -8.555 -19.344 -21.769 1.00 40.22 181 GLN A N 1
ATOM 1441 C CA . GLN A 1 181 ? -8.790 -18.365 -22.847 1.00 40.22 181 GLN A CA 1
ATOM 1442 C C . GLN A 1 181 ? -7.582 -17.423 -23.007 1.00 40.22 181 GLN A C 1
ATOM 1444 O O . GLN A 1 181 ? -7.482 -16.391 -22.356 1.00 40.22 181 GLN A O 1
ATOM 1449 N N . GLY A 1 182 ? -6.653 -17.792 -23.894 1.00 40.69 182 GLY A N 1
ATOM 1450 C CA . GLY A 1 182 ? -5.940 -16.839 -24.753 1.00 40.69 182 GLY A CA 1
ATOM 1451 C C . GLY A 1 182 ? -5.092 -15.741 -24.100 1.00 40.69 182 GLY A C 1
ATOM 1452 O O . GLY A 1 182 ? -5.393 -14.562 -24.274 1.00 40.69 182 GLY A O 1
ATOM 1453 N N . LYS A 1 183 ? -3.990 -16.125 -23.441 1.00 40.47 183 LYS A N 1
ATOM 1454 C CA . LYS A 1 183 ? -2.611 -15.604 -23.632 1.00 40.47 183 LYS A CA 1
ATOM 1455 C C . LYS A 1 183 ? -1.743 -16.077 -22.464 1.00 40.47 183 LYS A C 1
ATOM 1457 O O . LYS A 1 183 ? -1.689 -15.430 -21.422 1.00 40.47 183 LYS A O 1
ATOM 1462 N N . ALA A 1 184 ? -1.022 -17.177 -22.673 1.00 44.66 184 ALA A N 1
ATOM 1463 C CA . ALA A 1 184 ? 0.002 -17.681 -21.752 1.00 44.66 184 ALA A CA 1
ATOM 1464 C C . ALA A 1 184 ? 1.152 -16.673 -21.498 1.00 44.66 184 ALA A C 1
ATOM 1466 O O . ALA A 1 184 ? 1.948 -16.859 -20.584 1.00 44.66 184 ALA A O 1
ATOM 1467 N N . ASP A 1 185 ? 1.202 -15.572 -22.257 1.00 47.09 185 ASP A N 1
ATOM 1468 C CA . ASP A 1 185 ? 2.313 -14.616 -22.260 1.00 47.09 185 ASP A CA 1
ATOM 1469 C C . ASP A 1 185 ? 2.083 -13.334 -21.453 1.00 47.09 185 ASP A C 1
ATOM 1471 O O . ASP A 1 185 ? 2.960 -12.462 -21.447 1.00 47.09 185 ASP A O 1
ATOM 1475 N N . ALA A 1 186 ? 0.926 -13.159 -20.801 1.00 41.94 186 ALA A N 1
ATOM 1476 C CA . ALA A 1 186 ? 0.710 -11.984 -19.960 1.00 41.94 186 ALA A CA 1
ATOM 1477 C C . ALA A 1 186 ? 1.669 -12.065 -18.757 1.00 41.94 186 ALA A C 1
ATOM 1479 O O . ALA A 1 186 ? 1.502 -12.943 -17.906 1.00 41.94 186 ALA A O 1
ATOM 1480 N N . PRO A 1 187 ? 2.712 -11.209 -18.683 1.00 51.25 187 PRO A N 1
ATOM 1481 C CA . PRO A 1 187 ? 3.636 -11.264 -17.566 1.00 51.25 187 PRO A CA 1
ATOM 1482 C C . PRO A 1 187 ? 2.853 -11.022 -16.274 1.00 51.25 187 PRO A C 1
ATOM 1484 O O . PRO A 1 187 ? 1.927 -10.208 -16.272 1.00 51.25 187 PRO A O 1
ATOM 1487 N N . PRO A 1 188 ? 3.207 -11.701 -15.173 1.00 51.97 188 PRO A N 1
ATOM 1488 C CA . PRO A 1 188 ? 2.586 -11.419 -13.892 1.00 51.97 188 PRO A CA 1
ATOM 1489 C C . PRO A 1 188 ? 2.711 -9.919 -13.602 1.00 51.97 188 PRO A C 1
ATOM 1491 O O . PRO A 1 188 ? 3.814 -9.375 -13.602 1.00 51.97 188 PRO A O 1
ATOM 1494 N N . ASN A 1 189 ? 1.586 -9.259 -13.316 1.00 50.84 189 ASN A N 1
ATOM 1495 C CA . ASN A 1 189 ? 1.542 -7.835 -12.952 1.00 50.84 189 ASN A CA 1
ATOM 1496 C C . ASN A 1 189 ? 2.288 -7.529 -11.631 1.00 50.84 189 ASN A C 1
ATOM 1498 O O . ASN A 1 189 ? 2.400 -6.377 -11.220 1.00 50.84 189 ASN A O 1
ATOM 1502 N N . ALA A 1 190 ? 2.825 -8.550 -10.957 1.00 58.16 190 ALA A N 1
ATOM 1503 C CA . ALA A 1 190 ? 3.651 -8.413 -9.769 1.00 58.16 190 ALA A CA 1
ATOM 1504 C C . ALA A 1 190 ? 5.112 -8.111 -10.145 1.00 58.16 190 ALA A C 1
ATOM 1506 O O . ALA A 1 190 ? 5.968 -9.004 -10.167 1.00 58.16 190 ALA A O 1
ATOM 1507 N N . TYR A 1 191 ? 5.414 -6.830 -10.382 1.00 63.09 191 TYR A N 1
ATOM 1508 C CA . TYR A 1 191 ? 6.770 -6.333 -10.664 1.00 63.09 191 TYR A CA 1
ATOM 1509 C C . TYR A 1 191 ? 7.815 -6.782 -9.626 1.00 63.09 191 TYR A C 1
ATOM 1511 O O . TYR A 1 191 ? 8.964 -7.046 -9.984 1.00 63.09 191 TYR A O 1
ATOM 1519 N N . SER A 1 192 ? 7.395 -6.985 -8.374 1.00 64.50 192 SER A N 1
ATOM 1520 C CA . SER A 1 192 ? 8.222 -7.444 -7.251 1.00 64.50 192 SER A CA 1
ATOM 1521 C C . SER A 1 192 ? 8.825 -8.840 -7.419 1.00 64.50 192 SER A C 1
ATOM 1523 O O . SER A 1 192 ? 9.882 -9.126 -6.860 1.00 64.50 192 SER A O 1
ATOM 1525 N N . SER A 1 193 ? 8.186 -9.718 -8.190 1.00 60.69 193 SER A N 1
ATOM 1526 C CA . SER A 1 193 ? 8.681 -11.079 -8.458 1.00 60.69 193 SER A CA 1
ATOM 1527 C C . SER A 1 193 ? 9.606 -11.160 -9.675 1.00 60.69 193 SER A C 1
ATOM 1529 O O . SER A 1 193 ? 10.199 -12.200 -9.929 1.00 60.69 193 SER A O 1
ATOM 1531 N N . SER A 1 194 ? 9.725 -10.068 -10.435 1.00 65.88 194 SER A N 1
ATOM 1532 C CA . SER A 1 194 ? 10.368 -10.084 -11.751 1.00 65.88 194 SER A CA 1
ATOM 1533 C C . SER A 1 194 ? 11.774 -9.485 -11.774 1.00 65.88 194 SER A C 1
ATOM 1535 O O . SER A 1 194 ? 12.469 -9.644 -12.776 1.00 65.88 194 SER A O 1
ATOM 1537 N N . SER A 1 195 ? 12.186 -8.751 -10.731 1.00 83.44 195 SER A N 1
ATOM 1538 C CA . SER A 1 195 ? 13.536 -8.180 -10.686 1.00 83.44 195 SER A CA 1
ATOM 1539 C C . SER A 1 195 ? 14.563 -9.295 -10.462 1.00 83.44 195 SER A C 1
ATOM 1541 O O . SER A 1 195 ? 14.449 -10.004 -9.461 1.00 83.44 195 SER A O 1
ATOM 1543 N N . PRO A 1 196 ? 15.574 -9.442 -11.340 1.00 86.88 196 PRO A N 1
ATOM 1544 C CA . PRO A 1 196 ? 16.602 -10.469 -11.179 1.00 86.88 196 PRO A CA 1
ATOM 1545 C C . PRO A 1 196 ? 17.464 -10.267 -9.924 1.00 86.88 196 PRO A C 1
ATOM 1547 O O . PRO A 1 196 ? 18.107 -11.211 -9.481 1.00 86.88 196 PRO A O 1
ATOM 1550 N N . HIS A 1 197 ? 17.444 -9.057 -9.352 1.00 91.88 197 HIS A N 1
ATOM 1551 C CA . HIS A 1 197 ? 18.197 -8.671 -8.155 1.00 91.88 197 HIS A CA 1
ATOM 1552 C C . HIS A 1 197 ? 17.300 -8.473 -6.922 1.00 91.88 197 HIS A C 1
ATOM 1554 O O . HIS A 1 197 ? 17.647 -7.742 -5.997 1.00 91.88 197 HIS A O 1
ATOM 1560 N N . ALA A 1 198 ? 16.080 -9.026 -6.937 1.00 92.38 198 ALA A N 1
ATOM 1561 C CA . ALA A 1 198 ? 15.119 -8.787 -5.864 1.00 92.38 198 ALA A CA 1
ATOM 1562 C C . ALA A 1 198 ? 15.598 -9.312 -4.507 1.00 92.38 198 ALA A C 1
ATOM 1564 O O . ALA A 1 198 ? 15.323 -8.676 -3.496 1.00 92.38 198 ALA A O 1
ATOM 1565 N N . ALA A 1 199 ? 16.264 -10.468 -4.485 1.00 93.94 199 ALA A N 1
ATOM 1566 C CA . ALA A 1 199 ? 16.735 -11.082 -3.249 1.00 93.94 199 ALA A CA 1
ATOM 1567 C C . ALA A 1 199 ? 17.840 -10.246 -2.598 1.00 93.94 199 ALA A C 1
ATOM 1569 O O . ALA A 1 199 ? 17.784 -9.999 -1.401 1.00 93.94 199 ALA A O 1
ATOM 1570 N N . GLU A 1 200 ? 18.785 -9.755 -3.395 1.00 95.44 200 GLU A N 1
ATOM 1571 C CA . GLU A 1 200 ? 19.907 -8.934 -2.947 1.00 95.44 200 GLU A CA 1
ATOM 1572 C C . GLU A 1 200 ? 19.426 -7.579 -2.433 1.00 95.44 200 GLU A C 1
ATOM 1574 O O . GLU A 1 200 ? 19.777 -7.188 -1.328 1.00 95.44 200 GLU A O 1
ATOM 1579 N N . MET A 1 201 ? 18.553 -6.902 -3.187 1.00 95.75 201 MET A N 1
ATOM 1580 C CA . MET A 1 201 ? 17.985 -5.615 -2.769 1.00 95.75 201 MET A CA 1
ATOM 1581 C C . MET A 1 201 ? 17.173 -5.732 -1.473 1.00 95.75 201 MET A C 1
ATOM 1583 O O . MET A 1 201 ? 17.200 -4.827 -0.643 1.00 95.75 201 MET A O 1
ATOM 1587 N N . LEU A 1 202 ? 16.426 -6.829 -1.300 1.00 95.94 202 LEU A N 1
ATOM 1588 C CA . LEU A 1 202 ? 15.692 -7.088 -0.061 1.00 95.94 202 LEU A CA 1
ATOM 1589 C C . LEU A 1 202 ? 16.642 -7.414 1.088 1.00 95.94 202 LEU A C 1
ATOM 1591 O O . LEU A 1 202 ? 16.466 -6.858 2.162 1.00 95.94 202 LEU A O 1
ATOM 1595 N N . ALA A 1 203 ? 17.647 -8.263 0.870 1.00 96.44 203 ALA A N 1
ATOM 1596 C CA . ALA A 1 203 ? 18.630 -8.610 1.893 1.00 96.44 203 ALA A CA 1
ATOM 1597 C C . ALA A 1 203 ? 19.419 -7.384 2.380 1.00 96.44 203 ALA A C 1
ATOM 1599 O O . ALA A 1 203 ? 19.666 -7.256 3.574 1.00 96.44 203 ALA A O 1
ATOM 1600 N N . GLU A 1 204 ? 19.766 -6.470 1.471 1.00 97.38 204 GLU A N 1
ATOM 1601 C CA . GLU A 1 204 ? 20.462 -5.219 1.783 1.00 97.38 204 GLU A CA 1
ATOM 1602 C C . GLU A 1 204 ? 19.592 -4.270 2.626 1.00 97.38 204 GLU A C 1
ATOM 1604 O O . GLU A 1 204 ? 20.050 -3.736 3.634 1.00 97.38 204 GLU A O 1
ATOM 1609 N N . ALA A 1 205 ? 18.327 -4.070 2.242 1.00 97.69 205 ALA A N 1
ATOM 1610 C CA . ALA A 1 205 ? 17.450 -3.100 2.898 1.00 97.69 205 ALA A CA 1
ATOM 1611 C C . ALA A 1 205 ? 16.749 -3.639 4.160 1.00 97.69 205 ALA A C 1
ATOM 1613 O O . ALA A 1 205 ? 16.397 -2.854 5.043 1.00 97.69 205 ALA A O 1
ATOM 1614 N N . ALA A 1 206 ? 16.505 -4.952 4.249 1.00 97.44 206 ALA A N 1
ATOM 1615 C CA . ALA A 1 206 ? 15.631 -5.552 5.260 1.00 97.44 206 ALA A CA 1
ATOM 1616 C C . ALA A 1 206 ? 15.990 -5.176 6.706 1.00 97.44 206 ALA A C 1
ATOM 1618 O O . ALA A 1 206 ? 15.087 -4.694 7.386 1.00 97.44 206 ALA A O 1
ATOM 1619 N N . PRO A 1 207 ? 17.251 -5.268 7.181 1.00 97.94 207 PRO A N 1
ATOM 1620 C CA . PRO A 1 207 ? 17.555 -5.007 8.592 1.00 97.94 207 PRO A CA 1
ATOM 1621 C C . PRO A 1 207 ? 17.125 -3.609 9.061 1.00 97.94 207 PRO A C 1
ATOM 1623 O O . PRO A 1 207 ? 16.526 -3.446 10.124 1.00 97.94 207 PRO A O 1
ATOM 1626 N N . GLN A 1 208 ? 17.370 -2.583 8.238 1.00 97.88 208 GLN A N 1
ATOM 1627 C CA . GLN A 1 208 ? 16.960 -1.216 8.555 1.00 97.88 208 GLN A CA 1
ATOM 1628 C C . GLN A 1 208 ? 15.433 -1.068 8.526 1.00 97.88 208 GLN A C 1
ATOM 1630 O O . GLN A 1 208 ? 14.854 -0.391 9.377 1.00 97.88 208 GLN A O 1
ATOM 1635 N N . LEU A 1 209 ? 14.771 -1.681 7.543 1.00 98.44 209 LEU A N 1
ATOM 1636 C CA . LEU A 1 209 ? 13.323 -1.570 7.379 1.00 98.44 209 LEU A CA 1
ATOM 1637 C C . LEU A 1 209 ? 12.549 -2.332 8.449 1.00 98.44 209 LEU A C 1
ATOM 1639 O O . LEU A 1 209 ? 11.538 -1.827 8.927 1.00 98.44 209 LEU A O 1
ATOM 1643 N N . GLU A 1 210 ? 13.031 -3.501 8.861 1.00 98.38 210 GLU A N 1
ATOM 1644 C CA . GLU A 1 210 ? 12.494 -4.251 9.995 1.00 98.38 210 GLU A CA 1
ATOM 1645 C C . GLU A 1 210 ? 12.511 -3.393 11.261 1.00 98.38 210 GLU A C 1
ATOM 1647 O O . GLU A 1 210 ? 11.472 -3.231 11.900 1.00 98.38 210 GLU A O 1
ATOM 1652 N N . ALA A 1 211 ? 13.649 -2.764 11.576 1.00 98.25 211 ALA A N 1
ATOM 1653 C CA . ALA A 1 211 ? 13.778 -1.885 12.737 1.00 98.25 211 ALA A CA 1
ATOM 1654 C C . ALA A 1 211 ? 12.816 -0.685 12.673 1.00 98.25 211 ALA A C 1
ATOM 1656 O O . ALA A 1 211 ? 12.185 -0.328 13.668 1.00 98.25 211 ALA A O 1
ATOM 1657 N N . VAL A 1 212 ? 12.663 -0.082 11.491 1.00 98.38 212 VAL A N 1
ATOM 1658 C CA . VAL A 1 212 ? 11.764 1.061 11.277 1.00 98.38 212 VAL A CA 1
ATOM 1659 C C . VAL A 1 212 ? 10.292 0.662 11.378 1.00 98.38 212 VAL A C 1
ATOM 1661 O O . VAL A 1 212 ? 9.499 1.395 11.966 1.00 98.38 212 VAL A O 1
ATOM 1664 N N . PHE A 1 213 ? 9.901 -0.483 10.815 1.00 98.62 213 PHE A N 1
ATOM 1665 C CA . PHE A 1 213 ? 8.508 -0.931 10.811 1.00 98.62 213 PHE A CA 1
ATOM 1666 C C . PHE A 1 213 ? 8.090 -1.634 12.105 1.00 98.62 213 PHE A C 1
ATOM 1668 O O . PHE A 1 213 ? 6.898 -1.660 12.404 1.00 98.62 213 PHE A O 1
ATOM 1675 N N . ALA A 1 214 ? 9.028 -2.151 12.903 1.00 98.38 214 ALA A N 1
ATOM 1676 C CA . ALA A 1 214 ? 8.752 -2.843 14.161 1.00 98.38 214 ALA A CA 1
ATOM 1677 C C . ALA A 1 214 ? 7.783 -2.095 15.104 1.00 98.38 214 ALA A C 1
ATOM 1679 O O . ALA A 1 214 ? 6.762 -2.692 15.467 1.00 98.38 214 ALA A O 1
ATOM 1680 N N . PRO A 1 215 ? 7.996 -0.811 15.472 1.00 98.38 215 PRO A N 1
ATOM 1681 C CA . PRO A 1 215 ? 7.060 -0.102 16.350 1.00 98.38 215 PRO A CA 1
ATOM 1682 C C . PRO A 1 215 ? 5.670 0.066 15.716 1.00 98.38 215 PRO A C 1
ATOM 1684 O O . PRO A 1 215 ? 4.652 -0.052 16.401 1.00 98.38 215 PRO A O 1
ATOM 1687 N N . TYR A 1 216 ? 5.593 0.277 14.399 1.00 98.44 216 TYR A N 1
ATOM 1688 C CA . TYR A 1 216 ? 4.317 0.387 13.688 1.00 98.44 216 TYR A CA 1
ATOM 1689 C C . TYR A 1 216 ? 3.574 -0.952 13.624 1.00 98.44 216 TYR A C 1
ATOM 1691 O O . TYR A 1 216 ? 2.352 -0.963 13.779 1.00 98.44 216 TYR A O 1
ATOM 1699 N N . ASN A 1 217 ? 4.286 -2.067 13.447 1.00 98.31 217 ASN A N 1
ATOM 1700 C CA . ASN A 1 217 ? 3.722 -3.417 13.465 1.00 98.31 217 ASN A CA 1
ATOM 1701 C C . ASN A 1 217 ? 3.250 -3.817 14.866 1.00 98.31 217 ASN A C 1
ATOM 1703 O O . ASN A 1 217 ? 2.207 -4.452 15.004 1.00 98.31 217 ASN A O 1
ATOM 1707 N N . ALA A 1 218 ? 3.973 -3.417 15.916 1.00 98.38 218 ALA A N 1
ATOM 1708 C CA . ALA A 1 218 ? 3.519 -3.595 17.292 1.00 98.38 218 ALA A CA 1
ATOM 1709 C C . ALA A 1 218 ? 2.177 -2.883 17.521 1.00 98.38 218 ALA A C 1
ATOM 1711 O O . ALA A 1 218 ? 1.204 -3.537 17.896 1.00 98.38 218 ALA A O 1
ATOM 1712 N N . LEU A 1 219 ? 2.086 -1.599 17.152 1.00 98.12 219 LEU A N 1
ATOM 1713 C CA . LEU A 1 219 ? 0.834 -0.843 17.229 1.00 98.12 219 LEU A CA 1
ATOM 1714 C C . LEU A 1 219 ? -0.280 -1.477 16.376 1.00 98.12 219 LEU A C 1
ATOM 1716 O O . LEU A 1 219 ? -1.427 -1.523 16.804 1.00 98.12 219 LEU A O 1
ATOM 1720 N N . LEU A 1 220 ? 0.027 -1.990 15.180 1.00 98.00 220 LEU A N 1
ATOM 1721 C CA . LEU A 1 220 ? -0.968 -2.639 14.319 1.00 98.00 220 LEU A CA 1
ATOM 1722 C C . LEU A 1 220 ? -1.610 -3.857 15.000 1.00 98.00 220 LEU A C 1
ATOM 1724 O O . LEU A 1 220 ? -2.825 -4.038 14.918 1.00 98.00 220 LEU A O 1
ATOM 1728 N N . ARG A 1 221 ? -0.802 -4.676 15.683 1.00 97.81 221 ARG A N 1
ATOM 1729 C CA . ARG A 1 221 ? -1.287 -5.846 16.428 1.00 97.81 221 ARG A CA 1
ATOM 1730 C C . ARG A 1 221 ? -2.202 -5.451 17.577 1.00 97.81 221 ARG A C 1
ATOM 1732 O O . ARG A 1 221 ? -3.236 -6.089 17.744 1.00 97.81 221 ARG A O 1
ATOM 1739 N N . GLU A 1 222 ? -1.836 -4.401 18.310 1.00 97.25 222 GLU A N 1
ATOM 1740 C CA . GLU A 1 222 ? -2.646 -3.842 19.399 1.00 97.25 222 GLU A CA 1
ATOM 1741 C C . GLU A 1 222 ? -3.987 -3.304 18.892 1.00 97.25 222 GLU A C 1
ATOM 1743 O O . GLU A 1 222 ? -5.029 -3.608 19.461 1.00 97.25 222 GLU A O 1
ATOM 1748 N N . LEU A 1 223 ? -3.971 -2.523 17.806 1.00 96.31 223 LEU A N 1
ATOM 1749 C CA . LEU A 1 223 ? -5.181 -1.903 17.261 1.00 96.31 223 LEU A CA 1
ATOM 1750 C C . LEU A 1 223 ? -6.154 -2.927 16.681 1.00 96.31 223 LEU A C 1
ATOM 1752 O O . LEU A 1 223 ? -7.365 -2.702 16.692 1.00 96.31 223 LEU A O 1
ATOM 1756 N N . LEU A 1 224 ? -5.630 -4.006 16.093 1.00 96.62 224 LEU A N 1
ATOM 1757 C CA . LEU A 1 224 ? -6.419 -4.844 15.207 1.00 96.62 224 LEU A CA 1
ATOM 1758 C C . LEU A 1 224 ? -6.495 -6.313 15.598 1.00 96.62 224 LEU A C 1
ATOM 1760 O O . LEU A 1 224 ? -7.610 -6.828 15.703 1.00 96.62 224 LEU A O 1
ATOM 1764 N N . HIS A 1 225 ? -5.356 -7.005 15.644 1.00 95.44 225 HIS A N 1
ATOM 1765 C CA . HIS A 1 225 ? -5.288 -8.439 15.918 1.00 95.44 225 HIS A CA 1
ATOM 1766 C C . HIS A 1 225 ? -3.831 -8.912 16.118 1.00 95.44 225 HIS A C 1
ATOM 1768 O O . HIS A 1 225 ? -2.979 -8.598 15.278 1.00 95.44 225 HIS A O 1
ATOM 1774 N N . PRO A 1 226 ? -3.531 -9.774 17.113 1.00 95.69 226 PRO A N 1
ATOM 1775 C CA . PRO A 1 226 ? -2.168 -10.255 17.381 1.00 95.69 226 PRO A CA 1
ATOM 1776 C C . PRO A 1 226 ? -1.489 -10.987 16.215 1.00 95.69 226 PRO A C 1
ATOM 1778 O O . PRO A 1 226 ? -0.270 -10.938 16.084 1.00 95.69 226 PRO A O 1
ATOM 1781 N N . ARG A 1 227 ? -2.271 -11.645 15.345 1.00 94.81 227 ARG A N 1
ATOM 1782 C CA . ARG A 1 227 ? -1.748 -12.380 14.172 1.00 94.81 227 ARG A CA 1
ATOM 1783 C C . ARG A 1 227 ? -1.217 -11.488 13.049 1.00 94.81 227 ARG A C 1
ATOM 1785 O O . ARG A 1 227 ? -0.639 -12.029 12.111 1.00 94.81 227 ARG A O 1
ATOM 1792 N N . LEU A 1 228 ? -1.405 -10.166 13.106 1.00 96.00 228 LEU A N 1
ATOM 1793 C CA . LEU A 1 228 ? -0.824 -9.218 12.145 1.00 96.00 228 LEU A CA 1
ATOM 1794 C C . LEU A 1 228 ? 0.667 -8.993 12.438 1.00 96.00 228 LEU A C 1
ATOM 1796 O O . LEU A 1 228 ? 1.103 -7.892 12.765 1.00 96.00 228 LEU A O 1
ATOM 1800 N N . SER A 1 229 ? 1.435 -10.075 12.369 1.00 95.19 229 SER A N 1
ATOM 1801 C CA . SER A 1 229 ? 2.880 -10.109 12.542 1.00 95.19 229 SER A CA 1
ATOM 1802 C C . SER A 1 229 ? 3.532 -10.745 11.328 1.00 95.19 229 SER A C 1
ATOM 1804 O O . SER A 1 229 ? 2.971 -11.664 10.729 1.00 95.19 229 SER A O 1
ATOM 1806 N N . TRP A 1 230 ? 4.750 -10.305 11.040 1.00 96.81 230 TRP A N 1
ATOM 1807 C CA . TRP A 1 230 ? 5.580 -10.860 9.983 1.00 96.81 230 TRP A CA 1
ATOM 1808 C C . TRP A 1 230 ? 6.967 -11.166 10.524 1.00 96.81 230 TRP A C 1
ATOM 1810 O O . TRP A 1 230 ? 7.481 -10.442 11.380 1.00 96.81 230 TRP A O 1
ATOM 1820 N N . ALA A 1 231 ? 7.533 -12.267 10.054 1.00 95.62 231 ALA A N 1
ATOM 1821 C CA . ALA A 1 231 ? 8.886 -12.690 10.363 1.00 95.62 231 ALA A CA 1
ATOM 1822 C C . ALA A 1 231 ? 9.839 -12.275 9.237 1.00 95.62 231 ALA A C 1
ATOM 1824 O O . ALA A 1 231 ? 9.431 -12.105 8.090 1.00 95.62 231 ALA A O 1
ATOM 1825 N N . ALA A 1 232 ? 11.141 -12.232 9.525 1.00 94.75 232 ALA A N 1
ATOM 1826 C CA . ALA A 1 232 ? 12.170 -11.988 8.510 1.00 94.75 232 ALA A CA 1
ATOM 1827 C C . ALA A 1 232 ? 12.105 -12.985 7.330 1.00 94.75 232 ALA A C 1
ATOM 1829 O O . ALA A 1 232 ? 12.572 -12.722 6.227 1.00 94.75 232 ALA A O 1
ATOM 1830 N N . SER A 1 233 ? 11.553 -14.188 7.530 1.00 94.38 233 SER A N 1
ATOM 1831 C CA . SER A 1 233 ? 11.312 -15.146 6.439 1.00 94.38 233 SER A CA 1
ATOM 1832 C C . SER A 1 233 ? 10.276 -14.671 5.416 1.00 94.38 233 SER A C 1
ATOM 1834 O O . SER A 1 233 ? 10.375 -15.072 4.262 1.00 94.38 233 SER A O 1
ATOM 1836 N N . ASP A 1 234 ? 9.330 -13.808 5.794 1.00 93.25 234 ASP A N 1
ATOM 1837 C CA . ASP A 1 234 ? 8.175 -13.449 4.956 1.00 93.25 234 ASP A CA 1
ATOM 1838 C C . ASP A 1 234 ? 8.549 -12.541 3.774 1.00 93.25 234 ASP A C 1
ATOM 1840 O O . ASP A 1 234 ? 7.861 -12.511 2.750 1.00 93.25 234 ASP A O 1
ATOM 1844 N N . HIS A 1 235 ? 9.673 -11.829 3.879 1.00 93.88 235 HIS A N 1
ATOM 1845 C CA . HIS A 1 235 ? 10.219 -11.002 2.802 1.00 93.88 235 HIS A CA 1
ATOM 1846 C C . HIS A 1 235 ? 11.574 -11.484 2.279 1.00 93.88 235 HIS A C 1
ATOM 1848 O O . HIS A 1 235 ? 12.118 -10.878 1.351 1.00 93.88 235 HIS A O 1
ATOM 1854 N N . ARG A 1 236 ? 12.111 -12.591 2.802 1.00 93.00 236 ARG A N 1
ATOM 1855 C CA . ARG A 1 236 ? 13.298 -13.227 2.224 1.00 93.00 236 ARG A CA 1
ATOM 1856 C C . ARG A 1 236 ? 12.956 -13.871 0.884 1.00 93.00 236 ARG A C 1
ATOM 1858 O O . ARG A 1 236 ? 11.901 -14.472 0.694 1.00 93.00 236 ARG A O 1
ATOM 1865 N N . LYS A 1 237 ? 13.876 -13.747 -0.071 1.00 91.00 237 LYS A N 1
ATOM 1866 C CA . LYS A 1 237 ? 13.785 -14.398 -1.381 1.00 91.00 237 LYS A CA 1
ATOM 1867 C C . LYS A 1 237 ? 15.044 -15.193 -1.650 1.00 91.00 237 LYS A C 1
ATOM 1869 O O . LYS A 1 237 ? 16.132 -14.774 -1.269 1.00 91.00 237 LYS A O 1
ATOM 1874 N N . VAL A 1 238 ? 14.883 -16.303 -2.360 1.00 91.00 238 VAL A N 1
ATOM 1875 C CA . VAL A 1 238 ? 16.010 -17.089 -2.860 1.00 91.00 238 VAL A CA 1
ATOM 1876 C C . VAL A 1 238 ? 16.693 -16.298 -3.984 1.00 91.00 238 VAL A C 1
ATOM 1878 O O . VAL A 1 238 ? 16.011 -15.919 -4.944 1.00 91.00 238 VAL A O 1
ATOM 1881 N N . PRO A 1 239 ? 18.005 -16.018 -3.885 1.00 92.56 239 PRO A N 1
ATOM 1882 C CA . PRO A 1 239 ? 18.749 -15.394 -4.969 1.00 92.56 239 PRO A CA 1
ATOM 1883 C C . PRO A 1 239 ? 18.701 -16.241 -6.238 1.00 92.56 239 PRO A C 1
ATOM 1885 O O . PRO A 1 239 ? 18.791 -17.467 -6.196 1.00 92.56 239 PRO A O 1
ATOM 1888 N N . LEU A 1 240 ? 18.574 -15.583 -7.389 1.00 91.12 240 LEU A N 1
ATOM 1889 C CA . LEU A 1 240 ? 18.688 -16.265 -8.674 1.00 91.12 240 LEU A CA 1
ATOM 1890 C C . LEU A 1 240 ? 20.158 -16.588 -8.972 1.00 91.12 240 LEU A C 1
ATOM 1892 O O . LEU A 1 240 ? 21.044 -15.765 -8.712 1.00 91.12 240 LEU A O 1
ATOM 1896 N N . SER A 1 241 ? 20.405 -17.745 -9.593 1.00 93.69 241 SER A N 1
ATOM 1897 C CA . SER A 1 241 ? 21.719 -18.072 -10.155 1.00 93.69 241 SER A CA 1
ATOM 1898 C C . SER A 1 241 ? 22.128 -17.049 -11.223 1.00 93.69 241 SER A C 1
ATOM 1900 O O . SER A 1 241 ? 21.278 -16.374 -11.814 1.00 93.69 241 SER A O 1
ATOM 1902 N N . ALA A 1 242 ? 23.430 -16.931 -11.497 1.00 94.50 242 ALA A N 1
ATOM 1903 C CA . ALA A 1 242 ? 23.938 -16.029 -12.535 1.00 94.50 242 ALA A CA 1
ATOM 1904 C C . ALA A 1 242 ? 23.291 -16.308 -13.905 1.00 94.50 242 ALA A C 1
ATOM 1906 O O . ALA A 1 242 ? 22.849 -15.383 -14.585 1.00 94.50 242 ALA A O 1
ATOM 1907 N N . GLU A 1 243 ? 23.139 -17.586 -14.257 1.00 94.56 243 GLU A N 1
ATOM 1908 C CA . GLU A 1 243 ? 22.461 -18.023 -15.479 1.00 94.56 243 GLU A CA 1
ATOM 1909 C C . GLU A 1 243 ? 20.978 -17.617 -15.497 1.00 94.56 243 GLU A C 1
ATOM 1911 O O . GLU A 1 243 ? 20.493 -17.047 -16.476 1.00 94.56 243 GLU A O 1
ATOM 1916 N N . ALA A 1 244 ? 20.249 -17.827 -14.395 1.00 89.75 244 ALA A N 1
ATOM 1917 C CA . ALA A 1 244 ? 18.847 -17.428 -14.301 1.00 89.75 244 ALA A CA 1
ATOM 1918 C C . ALA A 1 244 ? 18.677 -15.903 -14.416 1.00 89.75 244 ALA A C 1
ATOM 1920 O O . ALA A 1 244 ? 17.751 -15.436 -15.085 1.00 89.75 244 ALA A O 1
ATOM 1921 N N . LYS A 1 245 ? 19.587 -15.116 -13.822 1.00 90.88 245 LYS A N 1
ATOM 1922 C CA . LYS A 1 245 ? 19.618 -13.653 -13.981 1.00 90.88 245 LYS A CA 1
ATOM 1923 C C . LYS A 1 245 ? 19.871 -13.255 -15.434 1.00 90.88 245 LYS A C 1
ATOM 1925 O O . LYS A 1 245 ? 19.143 -12.407 -15.952 1.00 90.88 245 LYS A O 1
ATOM 1930 N N . ALA A 1 246 ? 20.847 -13.883 -16.093 1.00 90.81 246 ALA A N 1
ATOM 1931 C CA . ALA A 1 246 ? 21.164 -13.638 -17.498 1.00 90.81 246 ALA A CA 1
ATOM 1932 C C . ALA A 1 246 ? 19.967 -13.950 -18.408 1.00 90.81 246 ALA A C 1
ATOM 1934 O O . ALA A 1 246 ? 19.608 -13.130 -19.254 1.00 90.81 246 ALA A O 1
ATOM 1935 N N . ARG A 1 247 ? 19.272 -15.069 -18.170 1.00 91.12 247 ARG A N 1
ATOM 1936 C CA . ARG A 1 247 ? 18.051 -15.439 -18.899 1.00 91.12 247 ARG A CA 1
ATOM 1937 C C . ARG A 1 247 ? 16.939 -14.405 -18.726 1.00 91.12 247 ARG A C 1
ATOM 1939 O O . ARG A 1 247 ? 16.402 -13.916 -19.717 1.00 91.12 247 ARG A O 1
ATOM 1946 N N . VAL A 1 248 ? 16.633 -13.999 -17.490 1.00 87.81 248 VAL A N 1
ATOM 1947 C CA . VAL A 1 248 ? 15.614 -12.964 -17.215 1.00 87.81 248 VAL A CA 1
ATOM 1948 C C . VAL A 1 248 ? 15.984 -11.625 -17.868 1.00 87.81 248 VAL A C 1
ATOM 1950 O O . VAL A 1 248 ? 15.115 -10.927 -18.400 1.00 87.81 248 VAL A O 1
ATOM 1953 N N . ALA A 1 249 ? 17.266 -11.252 -17.854 1.00 87.19 249 ALA A N 1
ATOM 1954 C CA . ALA A 1 249 ? 17.753 -10.046 -18.517 1.00 87.19 249 ALA A CA 1
ATOM 1955 C C . ALA A 1 249 ? 17.587 -10.126 -20.046 1.00 87.19 249 ALA A C 1
ATOM 1957 O O . ALA A 1 249 ? 17.063 -9.186 -20.651 1.00 87.19 249 ALA A O 1
ATOM 1958 N N . ALA A 1 250 ? 17.951 -11.259 -20.653 1.00 89.00 250 ALA A N 1
ATOM 1959 C CA . ALA A 1 250 ? 17.785 -11.513 -22.081 1.00 89.00 250 ALA A CA 1
ATOM 1960 C C . ALA A 1 250 ? 16.306 -11.466 -22.497 1.00 89.00 250 ALA A C 1
ATOM 1962 O O . ALA A 1 250 ? 15.951 -10.750 -23.433 1.00 89.00 250 ALA A O 1
ATOM 1963 N N . GLU A 1 251 ? 15.412 -12.129 -21.757 1.00 88.06 251 GLU A N 1
ATOM 1964 C CA . GLU A 1 251 ? 13.966 -12.086 -22.009 1.00 88.06 251 GLU A CA 1
ATOM 1965 C C . GLU A 1 251 ? 13.410 -10.656 -21.947 1.00 88.06 251 GLU A C 1
ATOM 1967 O O . GLU A 1 251 ? 12.628 -10.238 -22.807 1.00 88.06 251 GLU A O 1
ATOM 1972 N N . ARG A 1 252 ? 13.825 -9.865 -20.949 1.00 84.75 252 ARG A N 1
ATOM 1973 C CA . ARG A 1 252 ? 13.423 -8.454 -20.822 1.00 84.75 252 ARG A CA 1
ATOM 1974 C C . ARG A 1 252 ? 13.918 -7.614 -21.995 1.00 84.75 252 ARG A C 1
ATOM 1976 O O . ARG A 1 252 ? 13.165 -6.775 -22.498 1.00 84.75 252 ARG A O 1
ATOM 1983 N N . TYR A 1 253 ? 15.154 -7.834 -22.436 1.00 87.62 253 TYR A N 1
ATOM 1984 C CA . TYR A 1 253 ? 15.717 -7.169 -23.606 1.00 87.62 253 TYR A CA 1
ATOM 1985 C C . TYR A 1 253 ? 14.916 -7.500 -24.873 1.00 87.62 253 TYR A C 1
ATOM 1987 O O . TYR A 1 253 ? 14.458 -6.586 -25.564 1.00 87.62 253 TYR A O 1
ATOM 1995 N N . GLN A 1 254 ? 14.629 -8.783 -25.114 1.00 89.88 254 GLN A N 1
ATOM 1996 C CA . GLN A 1 254 ? 13.822 -9.223 -26.256 1.00 89.88 254 GLN A CA 1
ATOM 1997 C C . GLN A 1 254 ? 12.405 -8.633 -26.230 1.00 89.88 254 GLN A C 1
ATOM 1999 O O . GLN A 1 254 ? 11.922 -8.121 -27.243 1.00 89.88 254 GLN A O 1
ATOM 2004 N N . ARG A 1 255 ? 11.750 -8.592 -25.061 1.00 86.38 255 ARG A N 1
ATOM 2005 C CA . ARG A 1 255 ? 10.434 -7.941 -24.906 1.00 86.38 255 ARG A CA 1
ATOM 2006 C C . ARG A 1 255 ? 10.484 -6.446 -25.238 1.00 86.38 255 ARG A C 1
ATOM 2008 O O . ARG A 1 255 ? 9.591 -5.946 -25.924 1.00 86.38 255 ARG A O 1
ATOM 2015 N N . ARG A 1 256 ? 11.519 -5.723 -24.791 1.00 86.44 256 ARG A N 1
ATOM 2016 C CA . ARG A 1 256 ? 11.703 -4.295 -25.120 1.00 86.44 256 ARG A CA 1
ATOM 2017 C C . ARG A 1 256 ? 11.907 -4.082 -26.618 1.00 86.44 256 ARG A C 1
ATOM 2019 O O . ARG A 1 256 ? 11.282 -3.185 -27.186 1.00 86.44 256 ARG A O 1
ATOM 2026 N N . LEU A 1 257 ? 12.712 -4.923 -27.268 1.00 92.12 257 LEU A N 1
ATOM 2027 C CA . LEU A 1 257 ? 12.882 -4.888 -28.722 1.00 92.12 257 LEU A CA 1
ATOM 2028 C C . LEU A 1 257 ? 11.558 -5.134 -29.455 1.00 92.12 257 LEU A C 1
ATOM 2030 O O . LEU A 1 257 ? 11.215 -4.376 -30.362 1.00 92.12 257 LEU A O 1
ATOM 2034 N N . ALA A 1 258 ? 10.778 -6.133 -29.036 1.00 90.75 258 ALA A N 1
ATOM 2035 C CA . ALA A 1 258 ? 9.478 -6.433 -29.632 1.00 90.75 258 ALA A CA 1
ATOM 2036 C C . ALA A 1 258 ? 8.484 -5.264 -29.494 1.00 90.75 258 ALA A C 1
ATOM 2038 O O . ALA A 1 258 ? 7.793 -4.916 -30.455 1.00 90.75 258 ALA A O 1
ATOM 2039 N N . LEU A 1 259 ? 8.434 -4.610 -28.328 1.00 87.81 259 LEU A N 1
ATOM 2040 C CA . LEU A 1 259 ? 7.606 -3.418 -28.117 1.00 87.81 259 LEU A CA 1
ATOM 2041 C C . LEU A 1 259 ? 8.050 -2.249 -29.003 1.00 87.81 259 LEU A C 1
ATOM 2043 O O . LEU A 1 259 ? 7.201 -1.607 -29.624 1.00 87.81 259 LEU A O 1
ATOM 2047 N N . ARG A 1 260 ? 9.362 -2.008 -29.118 1.00 93.31 260 ARG A N 1
ATOM 2048 C CA . ARG A 1 260 ? 9.910 -0.960 -29.989 1.00 93.31 260 ARG A CA 1
ATOM 2049 C C . ARG A 1 260 ? 9.564 -1.219 -31.454 1.00 93.31 260 ARG A C 1
ATOM 2051 O O . ARG A 1 260 ? 9.097 -0.304 -32.125 1.00 93.31 260 ARG A O 1
ATOM 2058 N N . ARG A 1 261 ? 9.699 -2.462 -31.930 1.00 95.50 261 ARG A N 1
ATOM 2059 C CA . ARG A 1 261 ? 9.283 -2.860 -33.288 1.00 95.50 261 ARG A CA 1
ATOM 2060 C C . ARG A 1 261 ? 7.801 -2.560 -33.524 1.00 95.50 261 ARG A C 1
ATOM 2062 O O . ARG A 1 261 ? 7.474 -1.879 -34.486 1.00 95.50 261 ARG A O 1
ATOM 2069 N N . ARG A 1 262 ? 6.914 -2.951 -32.599 1.00 93.69 262 ARG A N 1
ATOM 2070 C CA . ARG A 1 262 ? 5.469 -2.652 -32.692 1.00 93.69 262 ARG A CA 1
ATOM 2071 C C . ARG A 1 262 ? 5.169 -1.152 -32.726 1.00 93.69 262 ARG A C 1
ATOM 2073 O O . ARG A 1 262 ? 4.287 -0.729 -33.468 1.00 93.69 262 ARG A O 1
ATOM 2080 N N . GLN A 1 263 ? 5.867 -0.348 -31.925 1.00 94.00 263 GLN A N 1
ATOM 2081 C CA . GLN A 1 263 ? 5.702 1.108 -31.927 1.00 94.00 263 GLN A CA 1
ATOM 2082 C C . GLN A 1 263 ? 6.142 1.727 -33.256 1.00 94.00 263 GLN A C 1
ATOM 2084 O O . GLN A 1 263 ? 5.433 2.579 -33.789 1.00 94.00 263 GLN A O 1
ATOM 2089 N N . VAL A 1 264 ? 7.271 1.273 -33.808 1.00 96.44 264 VAL A N 1
ATOM 2090 C CA . VAL A 1 264 ? 7.753 1.704 -35.126 1.00 96.44 264 VAL A CA 1
ATOM 2091 C C . VAL A 1 264 ? 6.742 1.326 -36.209 1.00 96.44 264 VAL A C 1
ATOM 2093 O O . VAL A 1 264 ? 6.299 2.212 -36.933 1.00 96.44 264 VAL A O 1
ATOM 2096 N N . SER A 1 265 ? 6.274 0.074 -36.257 1.00 96.06 265 SER A N 1
ATOM 2097 C CA . SER A 1 265 ? 5.257 -0.361 -37.229 1.00 96.06 265 SER A CA 1
ATOM 2098 C C . SER A 1 265 ? 3.962 0.452 -37.132 1.00 96.06 265 SER A C 1
ATOM 2100 O O . SER A 1 265 ? 3.400 0.846 -38.148 1.00 96.06 265 SER A O 1
ATOM 2102 N N . ARG A 1 266 ? 3.496 0.767 -35.913 1.00 96.31 266 ARG A N 1
ATOM 2103 C CA . ARG A 1 266 ? 2.314 1.625 -35.715 1.00 96.31 266 ARG A CA 1
ATOM 2104 C C . ARG A 1 266 ? 2.526 3.040 -36.249 1.00 96.31 266 ARG A C 1
ATOM 2106 O O . ARG A 1 266 ? 1.603 3.588 -36.843 1.00 96.31 266 ARG A O 1
ATOM 2113 N N . ARG A 1 267 ? 3.713 3.620 -36.041 1.00 96.81 267 ARG A N 1
ATOM 2114 C CA . ARG A 1 267 ? 4.061 4.948 -36.565 1.00 96.81 267 ARG A CA 1
ATOM 2115 C C . ARG A 1 267 ? 4.128 4.952 -38.089 1.00 96.81 267 ARG A C 1
ATOM 2117 O O . ARG A 1 267 ? 3.560 5.851 -38.694 1.00 96.81 267 ARG A O 1
ATOM 2124 N N . VAL A 1 268 ? 4.738 3.935 -38.697 1.00 97.38 268 VAL A N 1
ATOM 2125 C CA . VAL A 1 268 ? 4.776 3.775 -40.162 1.00 97.38 268 VAL A CA 1
ATOM 2126 C C . VAL A 1 268 ? 3.355 3.707 -40.729 1.00 97.38 268 VAL A C 1
ATOM 2128 O O . VAL A 1 268 ? 2.988 4.550 -41.541 1.00 97.38 268 VAL A O 1
ATOM 2131 N N . ALA A 1 269 ? 2.498 2.839 -40.185 1.00 96.62 269 ALA A N 1
ATOM 2132 C CA . ALA A 1 269 ? 1.104 2.725 -40.624 1.00 96.62 269 ALA A CA 1
ATOM 2133 C C . ALA A 1 269 ? 0.270 4.006 -40.394 1.00 96.62 269 ALA A C 1
ATOM 2135 O O . ALA A 1 269 ? -0.748 4.230 -41.047 1.00 96.62 269 ALA A O 1
ATOM 2136 N N . GLN A 1 270 ? 0.626 4.846 -39.416 1.00 97.06 270 GLN A N 1
ATOM 2137 C CA . GLN A 1 270 ? 0.000 6.164 -39.236 1.00 97.06 270 GLN A CA 1
ATOM 2138 C C . GLN A 1 270 ? 0.462 7.162 -40.305 1.00 97.06 270 GLN A C 1
ATOM 2140 O O . GLN A 1 270 ? -0.366 7.910 -40.823 1.00 97.06 270 GLN A O 1
ATOM 2145 N N . ILE A 1 271 ? 1.751 7.155 -40.655 1.00 97.19 271 ILE A N 1
ATOM 2146 C CA . ILE A 1 271 ? 2.322 8.008 -41.706 1.00 97.19 271 ILE A CA 1
ATOM 2147 C C . ILE A 1 271 ? 1.729 7.650 -43.072 1.00 97.19 271 ILE A C 1
ATOM 2149 O O . ILE A 1 271 ? 1.301 8.549 -43.793 1.00 97.19 271 ILE A O 1
ATOM 2153 N N . GLU A 1 272 ? 1.639 6.360 -43.398 1.00 97.56 272 GLU A N 1
ATOM 2154 C CA . GLU A 1 272 ? 1.051 5.870 -44.652 1.00 97.56 272 GLU A CA 1
ATOM 2155 C C . GLU A 1 272 ? -0.420 6.278 -44.781 1.00 97.56 272 GLU A C 1
ATOM 2157 O O . GLU A 1 272 ? -0.803 6.888 -45.777 1.00 97.56 272 GLU A O 1
ATOM 2162 N N . ARG A 1 273 ? -1.231 6.073 -43.732 1.00 97.38 273 ARG A N 1
ATOM 2163 C CA . ARG A 1 273 ? -2.632 6.534 -43.711 1.00 97.38 273 ARG A CA 1
ATOM 2164 C C . ARG A 1 273 ? -2.755 8.048 -43.878 1.00 97.38 273 ARG A C 1
ATOM 2166 O O . ARG A 1 273 ? -3.633 8.521 -44.592 1.00 97.38 273 ARG A O 1
ATOM 2173 N N . ALA A 1 274 ? -1.871 8.827 -43.255 1.00 96.25 274 ALA A N 1
ATOM 2174 C CA . ALA A 1 274 ? -1.857 10.280 -43.424 1.00 96.25 274 ALA A CA 1
ATOM 2175 C C . ALA A 1 274 ? -1.429 10.711 -44.841 1.00 96.25 274 ALA A C 1
ATOM 2177 O O . ALA A 1 274 ? -1.868 11.755 -45.328 1.00 96.25 274 ALA A O 1
ATOM 2178 N N . ALA A 1 275 ? -0.565 9.944 -45.511 1.00 96.19 275 ALA A N 1
ATOM 2179 C CA . ALA A 1 275 ? -0.208 10.166 -46.911 1.00 96.19 275 ALA A CA 1
ATOM 2180 C C . ALA A 1 275 ? -1.380 9.825 -47.847 1.00 96.19 275 ALA A C 1
ATOM 2182 O O . ALA A 1 275 ? -1.713 10.630 -48.716 1.00 96.19 275 ALA A O 1
ATOM 2183 N N . GLU A 1 276 ? -2.067 8.705 -47.611 1.00 96.38 276 GLU A N 1
ATOM 2184 C CA . GLU A 1 276 ? -3.251 8.296 -48.372 1.00 96.38 276 GLU A CA 1
ATOM 2185 C C . GLU A 1 276 ? -4.371 9.345 -48.280 1.00 96.38 276 GLU A C 1
ATOM 2187 O O . GLU A 1 276 ? -4.884 9.796 -49.305 1.00 96.38 276 GLU A O 1
ATOM 2192 N N . VAL A 1 277 ? -4.692 9.824 -47.072 1.00 95.31 277 VAL A N 1
ATOM 2193 C CA . VAL A 1 277 ? -5.687 10.894 -46.868 1.00 95.31 277 VAL A CA 1
ATOM 2194 C C . VAL A 1 277 ? -5.291 12.175 -47.608 1.00 95.31 277 VAL A C 1
ATOM 2196 O O . VAL A 1 277 ? -6.128 12.772 -48.285 1.00 95.31 277 VAL A O 1
ATOM 2199 N N . ARG A 1 278 ? -4.012 12.580 -47.552 1.00 93.94 278 ARG A N 1
ATOM 2200 C CA . ARG A 1 278 ? -3.517 13.748 -48.302 1.00 93.94 278 ARG A CA 1
ATOM 2201 C C . ARG A 1 278 ? -3.652 13.570 -49.813 1.00 93.94 278 ARG A C 1
ATOM 2203 O O . ARG A 1 278 ? -4.060 14.515 -50.482 1.00 93.94 278 ARG A O 1
ATOM 2210 N N . SER A 1 279 ? -3.373 12.378 -50.341 1.00 93.06 279 SER A N 1
ATOM 2211 C CA . SER A 1 279 ? -3.535 12.088 -51.773 1.00 93.06 279 SER A CA 1
ATOM 2212 C C . SER A 1 279 ? -4.997 12.181 -52.226 1.00 93.06 279 SER A C 1
ATOM 2214 O O . SER A 1 279 ? -5.275 12.766 -53.271 1.00 93.06 279 SER A O 1
ATOM 2216 N N . ARG A 1 280 ? -5.948 11.706 -51.406 1.00 91.06 280 ARG A N 1
ATOM 2217 C CA . ARG A 1 280 ? -7.389 11.796 -51.696 1.00 91.06 280 ARG A CA 1
ATOM 2218 C C . ARG A 1 280 ? -7.892 13.237 -51.680 1.00 91.06 280 ARG A C 1
ATOM 2220 O O . ARG A 1 280 ? -8.640 13.626 -52.572 1.00 91.06 280 ARG A O 1
ATOM 2227 N N . ILE A 1 281 ? -7.449 14.042 -50.712 1.00 89.50 281 ILE A N 1
ATOM 2228 C CA . ILE A 1 281 ? -7.801 15.469 -50.637 1.00 89.50 281 ILE A CA 1
ATOM 2229 C C . ILE A 1 281 ? -7.201 16.237 -51.824 1.00 89.50 281 ILE A C 1
ATOM 2231 O O . ILE A 1 281 ? -7.900 17.020 -52.465 1.00 89.50 281 ILE A O 1
ATOM 2235 N N . GLY A 1 282 ? -5.930 15.984 -52.154 1.00 81.00 282 GLY A N 1
ATOM 2236 C CA . GLY A 1 282 ? -5.264 16.603 -53.304 1.00 81.00 282 GLY A CA 1
ATOM 2237 C C . GLY A 1 282 ? -5.926 16.244 -54.638 1.00 81.00 282 GLY A C 1
ATOM 2238 O O . GLY A 1 282 ? -6.130 17.120 -55.477 1.00 81.00 282 GLY A O 1
ATOM 2239 N N . GLY A 1 283 ? -6.335 14.983 -54.811 1.00 74.06 283 GLY A N 1
ATOM 2240 C CA . GLY A 1 283 ? -7.081 14.526 -55.986 1.00 74.06 283 GLY A CA 1
ATOM 2241 C C . GLY A 1 283 ? -8.467 15.169 -56.108 1.00 74.06 283 GLY A C 1
ATOM 2242 O O . GLY A 1 283 ? -8.841 15.612 -57.192 1.00 74.06 283 GLY A O 1
ATOM 2243 N N . ALA A 1 284 ? -9.202 15.301 -55.000 1.00 67.44 284 ALA A N 1
ATOM 2244 C CA . ALA A 1 284 ? -10.509 15.961 -54.985 1.00 67.44 284 ALA A CA 1
ATOM 2245 C C . ALA A 1 284 ? -10.415 17.463 -55.322 1.00 67.44 284 ALA A C 1
ATOM 2247 O O . ALA A 1 284 ? -11.230 17.975 -56.089 1.00 67.44 284 ALA A O 1
ATOM 2248 N N . ALA A 1 285 ? -9.390 18.163 -54.822 1.00 63.50 285 ALA A N 1
ATOM 2249 C CA . ALA A 1 285 ? -9.149 19.568 -55.159 1.00 63.50 285 ALA A CA 1
ATOM 2250 C C . ALA A 1 285 ? -8.782 19.762 -56.646 1.00 63.50 285 ALA A C 1
ATOM 2252 O O . ALA A 1 285 ? -9.254 20.702 -57.286 1.00 63.50 285 ALA A O 1
ATOM 2253 N N . ALA A 1 286 ? -7.996 18.847 -57.224 1.00 60.78 286 ALA A N 1
ATOM 2254 C CA . ALA A 1 286 ? -7.641 18.879 -58.644 1.00 60.78 286 ALA A CA 1
ATOM 2255 C C . ALA A 1 286 ? -8.821 18.535 -59.580 1.00 60.78 286 ALA A C 1
ATOM 2257 O O . ALA A 1 286 ? -8.860 19.021 -60.712 1.00 60.78 286 ALA A O 1
ATOM 2258 N N . ALA A 1 287 ? -9.782 17.726 -59.120 1.00 60.22 287 ALA A N 1
ATOM 2259 C CA . ALA A 1 287 ? -11.014 17.424 -59.851 1.00 60.22 287 ALA A CA 1
ATOM 2260 C C . ALA A 1 287 ? -12.019 18.592 -59.807 1.00 60.22 287 ALA A C 1
ATOM 2262 O O . ALA A 1 287 ? -12.618 18.921 -60.829 1.00 60.22 287 ALA A O 1
ATOM 2263 N N . ALA A 1 288 ? -12.141 19.286 -58.669 1.00 59.97 288 ALA A N 1
ATOM 2264 C CA . ALA A 1 288 ? -12.995 20.471 -58.540 1.00 59.97 288 ALA A CA 1
ATOM 2265 C C . ALA A 1 288 ? -12.500 21.674 -59.376 1.00 59.97 288 ALA A C 1
ATOM 2267 O O . ALA A 1 288 ? -13.300 22.489 -59.829 1.00 59.97 288 ALA A O 1
ATOM 2268 N N . GLY A 1 289 ? -11.191 21.769 -59.641 1.00 56.22 289 GLY A N 1
ATOM 2269 C CA . GLY A 1 289 ? -10.589 22.862 -60.416 1.00 56.22 289 GLY A CA 1
ATOM 2270 C C . GLY A 1 289 ? -10.815 22.825 -61.936 1.00 56.22 289 GLY A C 1
ATOM 2271 O O . GLY A 1 289 ? -10.483 23.800 -62.603 1.00 56.22 289 GLY A O 1
ATOM 2272 N N . ARG A 1 290 ? -11.372 21.745 -62.509 1.00 57.91 290 ARG A N 1
ATOM 2273 C CA . ARG A 1 290 ? -11.583 21.623 -63.973 1.00 57.91 290 ARG A CA 1
ATOM 2274 C C . ARG A 1 290 ? -13.025 21.861 -64.438 1.00 57.91 290 ARG A C 1
ATOM 2276 O O . ARG A 1 290 ? -13.279 21.794 -65.634 1.00 57.91 290 ARG A O 1
ATOM 2283 N N . GLY A 1 291 ? -13.953 22.158 -63.522 1.00 52.44 291 GLY A N 1
ATOM 2284 C CA . GLY A 1 291 ? -15.376 22.361 -63.835 1.00 52.44 291 GLY A CA 1
ATOM 2285 C C . GLY A 1 291 ? -15.871 23.813 -63.842 1.00 52.44 291 GLY A C 1
ATOM 2286 O O . GLY A 1 291 ? -16.993 24.056 -64.268 1.00 52.44 291 GLY A O 1
ATOM 2287 N N . ALA A 1 292 ? -15.077 24.789 -63.396 1.00 54.25 292 ALA A N 1
ATOM 2288 C CA . ALA A 1 292 ? -15.524 26.180 -63.260 1.00 54.25 292 ALA A CA 1
ATOM 2289 C C . ALA A 1 292 ? -14.853 27.098 -64.290 1.00 54.25 292 ALA A C 1
ATOM 2291 O O . ALA A 1 292 ? -14.028 27.954 -63.972 1.00 54.25 292 ALA A O 1
ATOM 2292 N N . GLY A 1 293 ? -15.226 26.908 -65.554 1.00 50.09 293 GLY A N 1
ATOM 2293 C CA . GLY A 1 293 ? -15.082 27.942 -66.566 1.00 50.09 293 GLY A CA 1
ATOM 2294 C C . GLY A 1 293 ? -16.155 29.019 -66.380 1.00 50.09 293 GLY A C 1
ATOM 2295 O O . GLY A 1 293 ? -17.339 28.715 -66.408 1.00 50.09 293 GLY A O 1
ATOM 2296 N N . ARG A 1 294 ? -15.694 30.273 -66.273 1.00 52.50 294 ARG A N 1
ATOM 2297 C CA . ARG A 1 294 ? -16.400 31.541 -66.557 1.00 52.50 294 ARG A CA 1
ATOM 2298 C C . ARG A 1 294 ? -17.617 31.897 -65.688 1.00 52.50 294 ARG A C 1
ATOM 2300 O O . ARG A 1 294 ? -18.741 31.501 -65.962 1.00 52.50 294 ARG A O 1
ATOM 2307 N N . GLY A 1 295 ? -17.406 32.826 -64.753 1.00 48.66 295 GLY A N 1
ATOM 2308 C CA . GLY A 1 295 ? -18.497 33.571 -64.127 1.00 48.66 295 GLY A CA 1
ATOM 2309 C C . GLY A 1 295 ? -18.029 34.661 -63.165 1.00 48.66 295 GLY A C 1
ATOM 2310 O O . GLY A 1 295 ? -17.727 34.375 -62.018 1.00 48.66 295 GLY A O 1
ATOM 2311 N N . ALA A 1 296 ? -18.034 35.898 -63.662 1.00 45.97 296 ALA A N 1
ATOM 2312 C CA . ALA A 1 296 ? -18.209 37.160 -62.938 1.00 45.97 296 ALA A CA 1
ATOM 2313 C C . ALA A 1 296 ? -17.171 37.611 -61.883 1.00 45.97 296 ALA A C 1
ATOM 2315 O O . ALA A 1 296 ? -17.084 37.154 -60.748 1.00 45.97 296 ALA A O 1
ATOM 2316 N N . ILE A 1 297 ? -16.486 38.680 -62.290 1.00 51.22 297 ILE A N 1
ATOM 2317 C CA . ILE A 1 297 ? -15.934 39.768 -61.483 1.00 51.22 297 ILE A CA 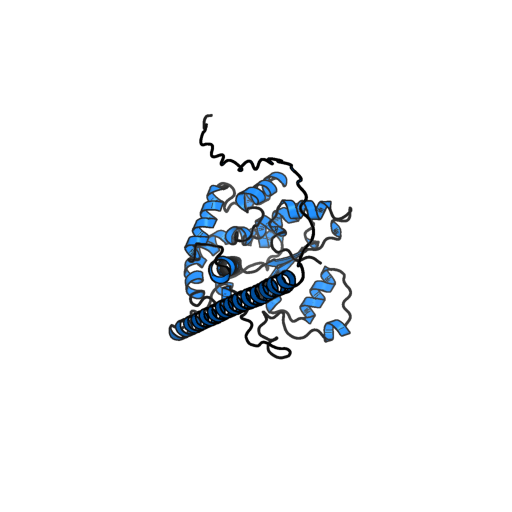1
ATOM 2318 C C . ILE A 1 297 ? -16.980 40.267 -60.469 1.00 51.22 297 ILE A C 1
ATOM 2320 O O . ILE A 1 297 ? -18.048 40.712 -60.879 1.00 51.22 297 ILE A O 1
ATOM 2324 N N . ALA A 1 298 ? -16.641 40.327 -59.178 1.00 44.50 298 ALA A N 1
ATOM 2325 C CA . ALA A 1 298 ? -17.251 41.290 -58.261 1.00 44.50 298 ALA A CA 1
ATOM 2326 C C . ALA A 1 298 ? -16.317 41.630 -57.092 1.00 44.50 298 ALA A C 1
ATOM 2328 O O . ALA A 1 298 ? -15.877 40.783 -56.318 1.00 44.50 298 ALA A O 1
ATOM 2329 N N . ARG A 1 299 ? -16.026 42.928 -57.010 1.00 50.69 299 ARG A N 1
ATOM 2330 C CA . ARG A 1 299 ? -15.305 43.634 -55.952 1.00 50.69 299 ARG A CA 1
ATOM 2331 C C . ARG A 1 299 ? -16.039 43.477 -54.616 1.00 50.69 299 ARG A C 1
ATOM 2333 O O . ARG A 1 299 ? -17.260 43.574 -54.579 1.00 50.69 299 ARG A O 1
ATOM 2340 N N . GLY A 1 300 ? -15.307 43.361 -53.511 1.00 40.38 300 GLY A N 1
ATOM 2341 C CA . GLY A 1 300 ? -15.925 43.374 -52.185 1.00 40.38 300 GLY A CA 1
ATOM 2342 C C . GLY A 1 300 ? -14.918 43.388 -51.047 1.00 40.38 300 GLY A C 1
ATOM 2343 O O . GLY A 1 300 ? -14.438 42.352 -50.608 1.00 40.38 300 GLY A O 1
ATOM 2344 N N . ALA A 1 301 ? -14.594 44.588 -50.581 1.00 49.12 301 ALA A N 1
ATOM 2345 C CA . ALA A 1 301 ? -13.747 44.862 -49.432 1.00 49.12 301 ALA A CA 1
ATOM 2346 C C . ALA A 1 301 ? -14.257 44.220 -48.126 1.00 49.12 301 ALA A C 1
ATOM 2348 O O . ALA A 1 301 ? -15.456 44.232 -47.866 1.00 49.12 301 ALA A O 1
ATOM 2349 N N . ARG A 1 302 ? -13.341 43.834 -47.226 1.00 46.06 302 ARG A N 1
ATOM 2350 C CA . ARG A 1 302 ? -13.224 44.437 -45.879 1.00 46.06 302 ARG A CA 1
ATOM 2351 C C . ARG A 1 302 ? -12.130 43.767 -45.049 1.00 46.06 302 ARG A C 1
ATOM 2353 O O . ARG A 1 302 ? -12.216 42.609 -44.657 1.00 46.06 302 ARG A O 1
ATOM 2360 N N . ARG A 1 303 ? -11.137 44.591 -44.710 1.00 49.53 303 ARG A N 1
ATOM 2361 C CA . ARG A 1 303 ? -10.236 44.436 -43.566 1.00 49.53 303 ARG A CA 1
ATOM 2362 C C . ARG A 1 303 ? -11.045 44.195 -42.285 1.00 49.53 303 ARG A C 1
ATOM 2364 O O . ARG A 1 303 ? -11.886 45.021 -41.939 1.00 49.53 303 ARG A O 1
ATOM 2371 N N . ARG A 1 304 ? -10.694 43.161 -41.521 1.00 47.56 304 ARG A N 1
ATOM 2372 C CA . ARG A 1 304 ? -10.810 43.161 -40.055 1.00 47.56 304 ARG A CA 1
ATOM 2373 C C . ARG A 1 304 ? -9.556 42.530 -39.463 1.00 47.56 304 ARG A C 1
ATOM 2375 O O . ARG A 1 304 ? -9.360 41.322 -39.535 1.00 47.56 304 ARG A O 1
ATOM 2382 N N . GLY A 1 305 ? -8.702 43.389 -38.910 1.00 48.00 305 GLY A N 1
ATOM 2383 C CA . GLY A 1 305 ? -7.617 42.988 -38.027 1.00 48.00 305 GLY A CA 1
ATOM 2384 C C . GLY A 1 305 ? -8.207 42.444 -36.731 1.00 48.00 305 GLY A C 1
ATOM 2385 O O . GLY A 1 305 ? -8.919 43.152 -36.025 1.00 48.00 305 GLY A O 1
ATOM 2386 N N . GLY A 1 306 ? -7.936 41.172 -36.454 1.00 42.72 306 GLY A N 1
ATOM 2387 C CA . GLY A 1 306 ? -8.238 40.512 -35.191 1.00 42.72 306 GLY A CA 1
ATOM 2388 C C . GLY A 1 306 ? -6.930 40.181 -34.490 1.00 42.72 306 GLY A C 1
ATOM 2389 O O . GLY A 1 306 ? -6.181 39.317 -34.937 1.00 42.72 306 GLY A O 1
ATOM 2390 N N . ALA A 1 307 ? -6.652 40.913 -33.416 1.00 50.41 307 ALA A N 1
ATOM 2391 C CA . ALA A 1 307 ? -5.495 40.749 -32.556 1.00 50.41 307 ALA A CA 1
ATOM 2392 C C . ALA A 1 307 ? -5.372 39.314 -32.010 1.00 50.41 307 ALA A C 1
ATOM 2394 O O . ALA A 1 307 ? -6.318 38.773 -31.439 1.00 50.41 307 ALA A O 1
ATOM 2395 N N . ARG A 1 308 ? -4.171 38.731 -32.090 1.00 45.69 308 ARG A N 1
ATOM 2396 C CA . ARG A 1 308 ? -3.754 37.628 -31.214 1.00 45.69 308 ARG A CA 1
ATOM 2397 C C . ARG A 1 308 ? -2.613 38.111 -30.332 1.00 45.69 308 ARG A C 1
ATOM 2399 O O . ARG A 1 308 ? -1.465 38.183 -30.756 1.00 45.69 308 ARG A O 1
ATOM 2406 N N . ARG A 1 309 ? -2.973 38.458 -29.093 1.00 44.72 309 ARG A N 1
ATOM 2407 C CA . ARG A 1 309 ? -2.042 38.601 -27.974 1.00 44.72 309 ARG A CA 1
ATOM 2408 C C . ARG A 1 309 ? -1.412 37.236 -27.688 1.00 44.72 309 ARG A C 1
ATOM 2410 O O . ARG A 1 309 ? -2.122 36.251 -27.502 1.00 44.72 309 ARG A O 1
ATOM 2417 N N . LEU A 1 310 ? -0.085 37.204 -27.655 1.00 50.94 310 LEU A N 1
ATOM 2418 C CA . LEU A 1 310 ? 0.705 36.111 -27.098 1.00 50.94 310 LEU A CA 1
ATOM 2419 C C . LEU A 1 310 ? 0.517 36.090 -25.569 1.00 50.94 310 LEU A C 1
ATOM 2421 O O . LEU A 1 310 ? 0.530 37.164 -24.961 1.00 50.94 310 LEU A O 1
ATOM 2425 N N . PRO A 1 311 ? 0.369 34.924 -24.917 1.00 54.72 311 PRO A N 1
ATOM 2426 C CA . PRO A 1 311 ? 0.473 34.858 -23.468 1.00 54.72 311 PRO A CA 1
ATOM 2427 C C . PRO A 1 311 ? 1.936 35.061 -23.059 1.00 54.72 311 PRO A C 1
ATOM 2429 O O . PRO A 1 311 ? 2.827 34.296 -23.432 1.00 54.72 311 PRO A O 1
ATOM 2432 N N . GLY A 1 312 ? 2.162 36.140 -22.311 1.00 42.81 312 GLY A N 1
ATOM 2433 C CA . GLY A 1 312 ? 3.441 36.480 -21.714 1.00 42.81 312 GLY A CA 1
ATOM 2434 C C . GLY A 1 312 ? 3.887 35.435 -20.696 1.00 42.81 312 GLY A C 1
ATOM 2435 O O . GLY A 1 312 ? 3.115 34.980 -19.852 1.00 42.81 312 GLY A O 1
ATOM 2436 N N . ARG A 1 313 ? 5.177 35.105 -20.765 1.00 48.28 313 ARG A N 1
ATOM 2437 C CA . ARG A 1 313 ? 5.947 34.582 -19.639 1.00 48.28 313 ARG A CA 1
ATOM 2438 C C . ARG A 1 313 ? 5.870 35.596 -18.495 1.00 48.28 313 ARG A C 1
ATOM 2440 O O . ARG A 1 313 ? 6.347 36.715 -18.657 1.00 48.28 313 ARG A O 1
ATOM 2447 N N . ARG A 1 314 ? 5.334 35.195 -17.344 1.00 44.72 314 ARG A N 1
ATOM 2448 C CA . ARG A 1 314 ? 5.726 35.773 -16.054 1.00 44.72 314 ARG A CA 1
ATOM 2449 C C . ARG A 1 314 ? 6.615 34.761 -15.350 1.00 44.72 314 ARG A C 1
ATOM 2451 O O . ARG A 1 314 ? 6.150 33.701 -14.943 1.00 44.72 314 ARG A O 1
ATOM 2458 N N . GLY A 1 315 ? 7.902 35.080 -15.306 1.00 44.34 315 GLY A N 1
ATOM 2459 C CA . GLY A 1 315 ? 8.734 34.738 -14.164 1.00 44.34 315 GLY A CA 1
ATOM 2460 C C . GLY A 1 315 ? 8.610 35.867 -13.145 1.00 44.34 315 GLY A C 1
ATOM 2461 O O . GLY A 1 315 ? 8.404 37.005 -13.549 1.00 44.34 315 GLY A O 1
ATOM 2462 N N . GLU A 1 316 ? 8.666 35.500 -11.872 1.00 40.09 316 GLU A N 1
ATOM 2463 C CA . GLU A 1 316 ? 8.890 36.295 -10.652 1.00 40.09 316 GLU A CA 1
ATOM 2464 C C . GLU A 1 316 ? 8.492 35.357 -9.495 1.00 40.09 316 GLU A C 1
ATOM 2466 O O . GLU A 1 316 ? 7.549 34.583 -9.637 1.00 40.09 316 GLU A O 1
ATOM 2471 N N . ALA A 1 317 ? 9.125 35.314 -8.334 1.00 37.78 317 ALA A N 1
ATOM 2472 C CA . ALA A 1 317 ? 10.390 35.840 -7.857 1.00 37.78 317 ALA A CA 1
ATOM 2473 C C . ALA A 1 317 ? 10.693 35.099 -6.541 1.00 37.78 317 ALA A C 1
ATOM 2475 O O . ALA A 1 317 ? 9.811 34.510 -5.914 1.00 37.78 317 ALA A O 1
ATOM 2476 N N . HIS A 1 318 ? 11.968 35.122 -6.178 1.00 40.78 318 HIS A N 1
ATOM 2477 C CA . HIS A 1 318 ? 12.499 34.810 -4.858 1.00 40.78 318 HIS A CA 1
ATOM 2478 C C . HIS A 1 318 ? 12.068 35.857 -3.804 1.00 40.78 318 HIS A C 1
ATOM 2480 O O . HIS A 1 318 ? 11.547 36.904 -4.166 1.00 40.78 318 HIS A O 1
ATOM 2486 N N . GLU A 1 319 ? 12.422 35.565 -2.541 1.00 37.84 319 GLU A N 1
ATOM 2487 C CA . GLU A 1 319 ? 12.328 36.377 -1.303 1.00 37.84 319 GLU A CA 1
ATOM 2488 C C . GLU A 1 319 ? 11.015 36.209 -0.516 1.00 37.84 319 GLU A C 1
ATOM 2490 O O . GLU A 1 319 ? 9.930 36.238 -1.075 1.00 37.84 319 GLU A O 1
ATOM 2495 N N . GLY A 1 320 ? 11.001 35.993 0.801 1.00 35.00 320 GLY A N 1
ATOM 2496 C CA . GLY A 1 320 ? 12.046 36.001 1.821 1.00 35.00 320 GLY A CA 1
ATOM 2497 C C . GLY A 1 320 ? 11.405 35.913 3.220 1.00 35.00 320 GLY A C 1
ATOM 2498 O O . GLY A 1 320 ? 10.196 35.738 3.343 1.00 35.00 320 GLY A O 1
ATOM 2499 N N . ALA A 1 321 ? 12.238 36.101 4.246 1.00 34.03 321 ALA A N 1
ATOM 2500 C CA . ALA A 1 321 ? 11.913 36.356 5.657 1.00 34.03 321 ALA A CA 1
ATOM 2501 C C . ALA A 1 321 ? 11.700 35.146 6.591 1.00 34.03 321 ALA A C 1
ATOM 2503 O O . ALA A 1 321 ? 10.595 34.728 6.929 1.00 34.03 321 ALA A O 1
ATOM 2504 N N . ALA A 1 322 ? 12.836 34.693 7.122 1.00 39.06 322 ALA A N 1
ATOM 2505 C CA . ALA A 1 322 ? 12.964 34.328 8.525 1.00 39.06 322 ALA A CA 1
ATOM 2506 C C . ALA A 1 322 ? 13.010 35.601 9.395 1.00 39.06 322 ALA A C 1
ATOM 2508 O O . ALA A 1 322 ? 13.707 36.548 9.030 1.00 39.06 322 ALA A O 1
ATOM 2509 N N . SER A 1 323 ? 12.311 35.603 10.534 1.00 46.25 323 SER A N 1
ATOM 2510 C CA . SER A 1 323 ? 12.750 36.145 11.838 1.00 46.25 323 SER A CA 1
ATOM 2511 C C . SER A 1 323 ? 11.564 36.231 12.802 1.00 46.25 323 SER A C 1
ATOM 2513 O O . SER A 1 323 ? 10.724 37.121 12.666 1.00 46.25 323 SER A O 1
ATOM 2515 N N . ARG A 1 324 ? 11.518 35.312 13.768 1.00 48.97 324 ARG A N 1
ATOM 2516 C CA . ARG A 1 324 ? 11.400 35.527 15.223 1.00 48.97 324 ARG A CA 1
ATOM 2517 C C . ARG A 1 324 ? 11.329 34.170 15.913 1.00 48.97 324 ARG A C 1
ATOM 2519 O O . ARG A 1 324 ? 10.619 33.288 15.384 1.00 48.97 324 ARG A O 1
#

pLDDT: mean 85.35, std 18.82, range [34.03, 98.62]

Secondary structure (DSSP, 8-state):
----TTGGG-HHHHHHHHHHSTT-GGG--EEEEE--HHHHHHHHHIIIIIIS--SS---HHHHHHHHHHHHHHH-TTTTT-HHHHHHS-HHHHHHHHHHHSGGG-TT-TTTTT-HHHHHHHHTTTS-GGGEEEEEHHHHHHSBHHHHHHHHHHHHT----HHHHHH--SB---SGGGGGTSS-TT---S-GGGT-TTHHHHHHHHHHHHHHHHHHHHHHHHHHT-TT----TTTT--PPPPHHHHHHHHHHHHHHHHHHHHHHHHHHHHHHHHHHHHHHHHHHHHHHHTTS-----------------PPPPP-----------